Protein AF-U6MPU2-F1 (afdb_monomer)

Mean predicted aligned error: 18.58 Å

InterPro domains:
  IPR033524 Leu/Phe/Val dehydrogenases active site [PS00074] (332-345)
  IPR046346 Aminoacid dehydrogenase-like, N-terminal domain superfamily [SSF53223] (240-351)

Sequence (365 aa):
QQQQQQQQQQQQQQQQQQQRQQQQRQQQQRRKQQMRMQCYRSTGSVFGMDGGAERLRTYFFQLSPKEKDLSLLLDTDFYESKKNTVTASIFEKLNSQVVDDSTGLALFVNVNRPPADGPAHSVYAAENEVHQLGPRKSLTMQEVYELRTRLKVCPFTEDLIYKVVKENPQMLKLLYKEFESLHNPRVAGRSGCLGSAAAAAAAAAAAAAASPLRGLVAQLDSFEAVPVFLKFLEFNFSILKTNFFVPAKCGFGFRLCGEFLPKEDFQNKPFSVVFHLAAAALGLHVRCSEVARGGLRLVKSVGFGVYVQNAKALVDEVFRLAFTQHFKNKDLSEGGSKGVILLNPQHSEEEAQALSPVAFKAFVD

Nearest PDB structures (foldseek):
  7jsr-assembly1_A  TM=6.461E-01  e=1.391E-08  Mycolicibacterium smegmatis MC2 155
  6ach-assembly1_A  TM=6.742E-01  e=2.660E-02  Geobacillus stearothermophilus 10
  1bxg-assembly1_A  TM=6.413E-01  e=2.374E-02  Rhodococcus sp. (in: high G+C Gram-positive bacteria)
  7ksl-assembly1_C  TM=4.308E-01  e=8.580E-01  Homo sapiens
  7neu-assembly1_A  TM=2.260E-01  e=4.226E+00  Homo sapiens

pLDDT: mean 71.0, std 22.19, range [25.98, 96.69]

Secondary structure (DSSP, 8-state):
-HHHHHHHHHHHHHHHHHHHHHHHHHHHHHTT---EEEEE--S----SSSS--PPPPEEEEESSTT---HHHHS-HHHHHHHTTSHHHHHHHHHHHHHHH-SSS-------PPPPP--------SSSTTTTT--S-S---HHHHHHHHHHTT--S--HHHHHHHHHH-HHHHHHHHHHHHHHH-TTTS------S-HHHHHHHHHHHHHH-HHHHHHHT-S-TTHHHHHHHHHHHHHHEEEE-TT-SS-SEEEEEEEGGGS-TTT-SS--SEEEEEEETTEEEEEEESSSSEE--EEEE--BSHHHHHHHHHHHHHHHHHHHHHHHHHTTTSSSEEEEEEEEEPPBSSHHHHHHHHHHHHHHHH-

Radius of gyration: 29.94 Å; Cα contacts (8 Å, |Δi|>4): 394; chains: 1; bounding box: 60×67×102 Å

Organism: NCBI:txid51315

Foldseek 3Di:
DVVVVVVVVVVVVVVVVVVVVVVVVVVVVLVPQDWDKDWDQDPPDDDDDDDDDDGDTDIWTDSDLQDLDVCVRDDVVVCVVPVPHPVVVVSSVVSVCSSPDPPNDDDDDDDDDDDDDDDDDDDDDPPVVVVVPPDDPDDDVVVVVVVCVVVLDPPDDPVLLVVLCVVCVVLVVVLVVLLCCPAPPVNPDPPDDDDQLVVLLVVLVVVLVVDPSLVVLVPDPDPSNSVSSSVSSLLSSQFPHWCPNPPDAQWIKTKGQQVSDDCVVPVQTARIWIWIGGPFWTKIKTHNDPAADEDEEEAAAADPVSLVVCVSCVVVVQVVRQQVQQVVCPVDPHGGMYMYIYTDHDNDPVVSVVCVVSSVRNVVD

Structure (mmCIF, N/CA/C/O backbone):
data_AF-U6MPU2-F1
#
_entry.id   AF-U6MPU2-F1
#
loop_
_atom_site.group_PDB
_atom_site.id
_atom_site.type_symbol
_atom_site.label_atom_id
_atom_site.label_alt_id
_atom_site.label_comp_id
_atom_site.label_asym_id
_atom_site.label_entity_id
_atom_site.label_seq_id
_atom_site.pdbx_PDB_ins_code
_atom_site.Cartn_x
_atom_site.Cartn_y
_atom_site.Cartn_z
_atom_site.occupancy
_atom_site.B_iso_or_equiv
_atom_site.auth_seq_id
_atom_site.auth_comp_id
_atom_site.auth_asym_id
_atom_site.auth_atom_id
_atom_site.pdbx_PDB_model_num
ATOM 1 N N . GLN A 1 1 ? -33.868 27.067 77.025 1.00 64.44 1 GLN A N 1
ATOM 2 C CA . GLN A 1 1 ? -32.492 27.436 76.613 1.00 64.44 1 GLN A CA 1
ATOM 3 C C . GLN A 1 1 ? -31.779 26.308 75.863 1.00 64.44 1 GLN A C 1
ATOM 5 O O . GLN A 1 1 ? -31.389 26.545 74.729 1.00 64.44 1 GLN A O 1
ATOM 10 N N . GLN A 1 2 ? -31.682 25.080 76.395 1.00 69.94 2 GLN A N 1
ATOM 11 C CA . GLN A 1 2 ? -31.049 23.952 75.676 1.00 69.94 2 GLN A CA 1
ATOM 12 C C . GLN A 1 2 ? -31.698 23.615 74.318 1.00 69.94 2 GLN A C 1
ATOM 14 O O . GLN A 1 2 ? -30.985 23.432 73.337 1.00 69.94 2 GLN A O 1
ATOM 19 N N . GLN A 1 3 ? -33.034 23.609 74.217 1.00 69.25 3 GLN A N 1
ATOM 20 C CA . GLN A 1 3 ? -33.722 23.383 72.931 1.00 69.25 3 GLN A CA 1
ATOM 21 C C . GLN A 1 3 ? -33.440 24.478 71.889 1.00 69.25 3 GLN A C 1
ATOM 23 O O . GLN A 1 3 ? -33.285 24.176 70.710 1.00 69.25 3 GLN A O 1
ATOM 28 N N . GLN A 1 4 ? -33.315 25.738 72.317 1.00 71.50 4 GLN A N 1
ATOM 29 C CA . GLN A 1 4 ? -32.946 26.846 71.427 1.00 71.50 4 GLN A CA 1
ATOM 30 C C . GLN A 1 4 ? -31.498 26.721 70.939 1.00 71.50 4 GLN A C 1
ATOM 32 O O . GLN A 1 4 ? -31.232 26.961 69.76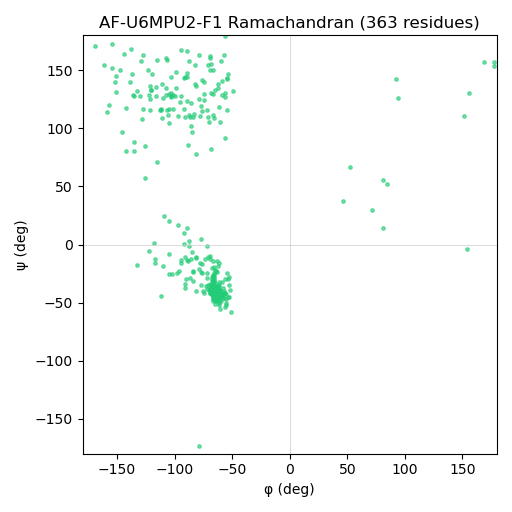5 1.00 71.50 4 GLN A O 1
ATOM 37 N N . GLN A 1 5 ? -30.576 26.287 71.804 1.00 73.31 5 GLN A N 1
ATOM 38 C CA . GLN A 1 5 ? -29.197 25.993 71.404 1.00 73.31 5 GLN A CA 1
ATOM 39 C C . GLN A 1 5 ? -29.116 24.821 70.420 1.00 73.31 5 GLN A C 1
ATOM 41 O O . GLN A 1 5 ? -28.377 24.904 69.442 1.00 73.31 5 GLN A O 1
ATOM 46 N N . GLN A 1 6 ? -29.903 23.759 70.622 1.00 75.00 6 GLN A N 1
ATOM 47 C CA . GLN A 1 6 ? -29.969 22.642 69.674 1.00 75.00 6 GLN A CA 1
ATOM 48 C C . GLN A 1 6 ? -30.549 23.059 68.319 1.00 75.00 6 GLN A C 1
ATOM 50 O O . GLN A 1 6 ? -30.007 22.671 67.285 1.00 75.00 6 GLN A O 1
ATOM 55 N N . GLN A 1 7 ? -31.599 23.887 68.300 1.00 75.31 7 GLN A N 1
ATOM 56 C CA . GLN A 1 7 ? -32.144 24.421 67.048 1.00 75.31 7 GLN A CA 1
ATOM 57 C C . GLN A 1 7 ? -31.147 25.330 66.321 1.00 75.31 7 GLN A C 1
ATOM 59 O O . GLN A 1 7 ? -31.004 25.216 65.104 1.00 75.31 7 GLN A O 1
ATOM 64 N N . GLN A 1 8 ? -30.408 26.177 67.044 1.00 75.56 8 GLN A N 1
ATOM 65 C CA . GLN A 1 8 ? -29.348 26.994 66.444 1.00 75.56 8 GLN A CA 1
ATOM 66 C C . GLN A 1 8 ? -28.205 26.141 65.884 1.00 75.56 8 GLN A C 1
ATOM 68 O O . GLN A 1 8 ? -27.732 26.414 64.781 1.00 75.56 8 GLN A O 1
ATOM 73 N N . GLN A 1 9 ? -27.791 25.080 66.584 1.00 76.38 9 GLN A N 1
ATOM 74 C CA . GLN A 1 9 ? -26.773 24.158 66.072 1.00 76.38 9 GLN A CA 1
ATOM 75 C C . GLN A 1 9 ? -27.250 23.400 64.830 1.00 76.38 9 GLN A C 1
ATOM 77 O O . GLN A 1 9 ? -26.487 23.270 63.873 1.00 76.38 9 GLN A O 1
ATOM 82 N N . GLN A 1 10 ? -28.505 22.945 64.797 1.00 77.62 10 GLN A N 1
ATOM 83 C CA . GLN A 1 10 ? -29.065 22.293 63.609 1.00 77.62 10 GLN A CA 1
ATOM 84 C C . GLN A 1 10 ? -29.176 23.254 62.421 1.00 77.62 10 GLN A C 1
ATOM 86 O O . GLN A 1 10 ? -28.823 22.874 61.304 1.00 77.62 10 GLN A O 1
ATOM 91 N N . GLN A 1 11 ? -29.589 24.506 62.644 1.00 78.75 11 GLN A N 1
ATOM 92 C CA . GLN A 1 11 ? -29.611 25.521 61.587 1.00 78.75 11 GLN A CA 1
ATOM 93 C C . GLN A 1 11 ? -28.206 25.841 61.066 1.00 78.75 11 GLN A C 1
ATOM 95 O O . GLN A 1 11 ? -28.018 25.926 59.853 1.00 78.75 11 GLN A O 1
ATOM 100 N N . GLN A 1 12 ? -27.204 25.949 61.944 1.00 78.56 12 GLN A N 1
ATOM 101 C CA . GLN A 1 12 ? -25.814 26.145 61.521 1.00 78.56 12 GLN A CA 1
ATOM 102 C C . GLN A 1 12 ? -25.275 24.950 60.728 1.00 78.56 12 GLN A C 1
ATOM 104 O O . GLN A 1 12 ? -24.605 25.142 59.713 1.00 78.56 12 GLN A O 1
ATOM 109 N N . GLN A 1 13 ? -25.591 23.717 61.135 1.00 79.75 13 GLN A N 1
ATOM 110 C CA . GLN A 1 13 ? -25.182 22.524 60.391 1.00 79.75 13 GLN A CA 1
ATOM 111 C C . GLN A 1 13 ? -25.859 22.440 59.018 1.00 79.75 13 GLN A C 1
ATOM 113 O O . GLN A 1 13 ? -25.187 22.131 58.031 1.00 79.75 13 GLN A O 1
ATOM 118 N N . GLN A 1 14 ? -27.150 22.775 58.920 1.00 79.25 14 GLN A N 1
ATOM 119 C CA . GLN A 1 14 ? -27.853 22.837 57.636 1.00 79.25 14 GLN A CA 1
ATOM 120 C C . GLN A 1 14 ? -27.297 23.939 56.729 1.00 79.25 14 GLN A C 1
ATOM 122 O O . GLN A 1 14 ? -27.058 23.681 55.549 1.00 79.25 14 GLN A O 1
ATOM 127 N N . GLN A 1 15 ? -27.008 25.131 57.263 1.00 79.12 15 GLN A N 1
ATOM 128 C CA . GLN A 1 15 ? -26.362 26.199 56.493 1.00 79.12 15 GLN A CA 1
ATOM 129 C C . GLN A 1 15 ? -24.969 25.784 56.006 1.00 79.12 15 GLN A C 1
ATOM 131 O O . GLN A 1 15 ? -24.645 25.993 54.837 1.00 79.12 15 GLN A O 1
ATOM 136 N N . GLN A 1 16 ? -24.165 25.120 56.843 1.00 79.31 16 GLN A N 1
ATOM 137 C CA . GLN A 1 16 ? -22.858 24.603 56.425 1.00 79.31 16 GLN A CA 1
ATOM 138 C C . GLN A 1 16 ? -22.958 23.492 55.373 1.00 79.31 16 GLN A C 1
ATOM 140 O O . GLN A 1 16 ? -22.098 23.407 54.494 1.00 79.31 16 GLN A O 1
ATOM 145 N N . GLN A 1 17 ? -23.967 22.618 55.440 1.00 78.56 17 GLN A N 1
ATOM 146 C CA . GLN A 1 17 ? -24.191 21.602 54.408 1.00 78.56 17 GLN A CA 1
ATOM 147 C C . GLN A 1 17 ? -24.658 22.226 53.090 1.00 78.56 17 GLN A C 1
ATOM 149 O O . GLN A 1 17 ? -24.158 21.842 52.033 1.00 78.56 17 GLN A O 1
ATOM 154 N N . GLN A 1 18 ? -25.552 23.218 53.134 1.00 77.12 18 GLN A N 1
ATOM 155 C CA . GLN A 1 18 ? -25.994 23.945 51.941 1.00 77.12 18 GLN A CA 1
ATOM 156 C C . GLN A 1 18 ? -24.848 24.733 51.297 1.00 77.12 18 GLN A C 1
ATOM 158 O O . GLN A 1 18 ? -24.684 24.666 50.078 1.00 77.12 18 GLN A O 1
ATOM 163 N N . GLN A 1 19 ? -23.998 25.392 52.092 1.00 75.75 19 GLN A N 1
ATOM 164 C CA . GLN A 1 19 ? -22.790 26.055 51.591 1.00 75.75 19 GLN A CA 1
ATOM 165 C C . GLN A 1 19 ? -21.809 25.058 50.966 1.00 75.75 19 GLN A C 1
ATOM 167 O O . GLN A 1 19 ? -21.305 25.308 49.872 1.00 75.75 19 GLN A O 1
ATOM 172 N N . ARG A 1 20 ? -21.582 23.893 51.591 1.00 75.94 20 ARG A N 1
ATOM 173 C CA . ARG A 1 20 ? -20.734 22.833 51.016 1.00 75.94 20 ARG A CA 1
ATOM 174 C C . ARG A 1 20 ? -21.298 22.286 49.705 1.00 75.94 20 ARG A C 1
ATOM 176 O O . ARG A 1 20 ? -20.542 22.108 48.753 1.00 75.94 20 ARG A O 1
ATOM 183 N N . GLN A 1 21 ? -22.611 22.074 49.609 1.00 73.38 21 GLN A N 1
ATOM 184 C CA . GLN A 1 21 ? -23.248 21.642 48.362 1.00 73.38 21 GLN A CA 1
ATOM 185 C C . GLN A 1 21 ? -23.217 22.724 47.275 1.00 73.38 21 GLN A C 1
ATOM 187 O O . GLN A 1 21 ? -23.011 22.394 46.109 1.00 73.38 21 GLN A O 1
ATOM 192 N N . GLN A 1 22 ? -23.389 24.006 47.618 1.00 72.38 22 GLN A N 1
ATOM 193 C CA . GLN A 1 22 ? -23.227 25.107 46.662 1.00 72.38 22 GLN A CA 1
ATOM 194 C C . GLN A 1 22 ? -21.779 25.227 46.183 1.00 72.38 22 GLN A C 1
ATOM 196 O O . GLN A 1 22 ? -21.561 25.378 44.984 1.00 72.38 22 GLN A O 1
ATOM 201 N N . GLN A 1 23 ? -20.790 25.080 47.069 1.00 69.81 23 GLN A N 1
ATOM 202 C CA . GLN A 1 23 ? -19.376 25.056 46.688 1.00 69.81 23 GLN A CA 1
ATOM 203 C C . GLN A 1 23 ? -19.043 23.856 45.796 1.00 69.81 23 GLN A C 1
ATOM 205 O O . GLN A 1 23 ? -18.346 24.026 44.798 1.00 69.81 23 GLN A O 1
ATOM 210 N N . GLN A 1 24 ? -19.587 22.667 46.081 1.00 68.25 24 GLN A N 1
ATOM 211 C CA . GLN A 1 24 ? -19.422 21.488 45.224 1.00 68.25 24 GLN A CA 1
ATOM 212 C C . GLN A 1 24 ? -20.114 21.651 43.864 1.00 68.25 24 GLN A C 1
ATOM 214 O O . GLN A 1 24 ? -19.534 21.275 42.848 1.00 68.25 24 GLN A O 1
ATOM 219 N N . ARG A 1 25 ? -21.305 22.267 43.802 1.00 62.28 25 ARG A N 1
ATOM 220 C CA . ARG A 1 25 ? -21.977 22.597 42.531 1.00 62.28 25 ARG A CA 1
ATOM 221 C C . ARG A 1 25 ? -21.232 23.675 41.749 1.00 62.28 25 ARG A C 1
ATOM 223 O O . ARG A 1 25 ? -21.097 23.528 40.543 1.00 62.28 25 ARG A O 1
ATOM 230 N N . GLN A 1 26 ? -20.684 24.697 42.408 1.00 58.09 26 GLN A N 1
ATOM 231 C CA . GLN A 1 26 ? -19.812 25.690 41.773 1.00 58.09 26 GLN A CA 1
ATOM 232 C C . GLN A 1 26 ? -18.481 25.076 41.316 1.00 58.09 26 GLN A C 1
ATOM 234 O O . GLN A 1 26 ? -17.964 25.467 40.274 1.00 58.09 26 GLN A O 1
ATOM 239 N N . GLN A 1 27 ? -17.921 24.100 42.038 1.00 53.69 27 GLN A N 1
ATOM 240 C CA . GLN A 1 27 ? -16.755 23.327 41.588 1.00 53.69 27 GLN A CA 1
ATOM 241 C C . GLN A 1 27 ? -17.099 22.401 40.412 1.00 53.69 27 GLN A C 1
ATOM 243 O O . GLN A 1 27 ? -16.305 22.290 39.482 1.00 53.69 27 GLN A O 1
ATOM 248 N N . GLN A 1 28 ? -18.281 21.776 40.395 1.00 51.25 28 GLN A N 1
ATOM 249 C CA . GLN A 1 28 ? -18.761 20.972 39.264 1.00 51.25 28 GLN A CA 1
ATOM 250 C C . GLN A 1 28 ? -19.132 21.826 38.041 1.00 51.25 28 GLN A C 1
ATOM 252 O O . GLN A 1 28 ? -18.885 21.398 36.917 1.00 51.25 28 GLN A O 1
ATOM 257 N N . GLN A 1 29 ? -19.668 23.036 38.231 1.00 47.91 29 GLN A N 1
ATOM 258 C CA . GLN A 1 29 ? -19.903 24.012 37.161 1.00 47.91 29 GLN A CA 1
ATOM 259 C C . GLN A 1 29 ? -18.586 24.592 36.630 1.00 47.91 29 GLN A C 1
ATOM 261 O O . GLN A 1 29 ? -18.433 24.691 35.418 1.00 47.91 29 GLN A O 1
ATOM 266 N N . ARG A 1 30 ? -17.591 24.860 37.493 1.00 46.00 30 ARG A N 1
ATOM 267 C CA . ARG A 1 30 ? -16.214 25.183 37.067 1.00 46.00 30 ARG A CA 1
ATOM 268 C C . ARG A 1 30 ? -15.558 24.026 36.302 1.00 46.00 30 ARG A C 1
ATOM 270 O O . ARG A 1 30 ? -14.890 24.265 35.307 1.00 46.00 30 ARG A O 1
ATOM 277 N N . ARG A 1 31 ? -15.830 22.769 36.677 1.00 43.72 31 ARG A N 1
ATOM 278 C CA . ARG A 1 31 ? -15.432 21.565 35.913 1.00 43.72 31 ARG A CA 1
ATOM 279 C C . ARG A 1 31 ? -16.181 21.378 34.585 1.00 43.72 31 ARG A C 1
ATOM 281 O O . ARG A 1 31 ? -15.785 20.526 33.799 1.00 43.72 31 ARG A O 1
ATOM 288 N N . LYS A 1 32 ? -17.231 22.161 34.316 1.00 40.78 32 LYS A N 1
ATOM 289 C CA . LYS A 1 32 ? -17.930 22.225 33.022 1.00 40.78 32 LYS A CA 1
ATOM 290 C C . LYS A 1 32 ? -17.668 23.541 32.277 1.00 40.78 32 LYS A C 1
ATOM 292 O O . LYS A 1 32 ? -18.465 23.923 31.426 1.00 40.78 32 LYS A O 1
ATOM 297 N N . GLN A 1 33 ? -16.552 24.223 32.541 1.00 41.97 33 GLN A N 1
ATOM 298 C CA . GLN A 1 33 ? -16.026 25.182 31.571 1.00 41.97 33 GLN A CA 1
ATOM 299 C C . GLN A 1 33 ? -15.495 24.388 30.377 1.00 41.97 33 GLN A C 1
ATOM 301 O O . GLN A 1 33 ? -14.484 23.694 30.470 1.00 41.97 33 GLN A O 1
ATOM 306 N N . GLN A 1 34 ? -16.238 24.415 29.271 1.00 35.53 34 GLN A N 1
ATOM 307 C CA . GLN A 1 34 ? -15.794 23.824 28.015 1.00 35.53 34 GLN A CA 1
ATOM 308 C C . GLN A 1 34 ? -14.514 24.529 27.570 1.00 35.53 34 GLN A C 1
ATOM 310 O O . GLN A 1 34 ? -14.550 25.661 27.099 1.00 35.53 34 GLN A O 1
ATOM 315 N N . MET A 1 35 ? -13.383 23.847 27.722 1.00 35.91 35 MET A N 1
ATOM 316 C CA . MET A 1 35 ? -12.117 24.302 27.171 1.00 35.91 35 MET A CA 1
ATOM 317 C C . MET A 1 35 ? -12.007 23.812 25.734 1.00 35.91 35 MET A C 1
ATOM 319 O O . MET A 1 35 ? -12.062 22.609 25.467 1.00 35.91 35 MET A O 1
ATOM 323 N N . ARG A 1 36 ? -11.845 24.742 24.794 1.00 36.94 36 ARG A N 1
ATOM 324 C CA . ARG A 1 36 ? -11.512 24.400 23.413 1.00 36.94 36 ARG A CA 1
ATOM 325 C C . ARG A 1 36 ? -10.000 24.223 23.329 1.00 36.94 36 ARG A C 1
ATOM 327 O O . ARG A 1 36 ? -9.252 25.186 23.441 1.00 36.94 36 ARG A O 1
ATOM 334 N N . MET A 1 37 ? -9.548 22.988 23.139 1.00 34.78 37 MET A N 1
ATOM 335 C CA . MET A 1 37 ? -8.143 22.706 22.860 1.00 34.78 37 MET A CA 1
ATOM 336 C C . MET A 1 37 ? -7.864 23.036 21.391 1.00 34.78 37 MET A C 1
ATOM 338 O O . MET A 1 37 ? -8.354 22.347 20.496 1.00 34.78 37 MET A O 1
ATOM 342 N N . GLN A 1 38 ? -7.085 24.085 21.138 1.00 38.66 38 GLN A N 1
ATOM 343 C CA . GLN A 1 38 ? -6.553 24.375 19.808 1.00 38.66 38 GLN A CA 1
ATOM 344 C C . GLN A 1 38 ? -5.043 24.141 19.795 1.00 38.66 38 GLN A C 1
ATOM 346 O O . GLN A 1 38 ? -4.298 24.654 20.627 1.00 38.66 38 GLN A O 1
ATOM 351 N N . CYS A 1 39 ? -4.603 23.310 18.850 1.00 35.12 39 CYS A N 1
ATOM 352 C CA . CYS A 1 39 ? -3.200 22.987 18.642 1.00 35.12 39 CYS A CA 1
ATOM 353 C C . CYS A 1 39 ? -2.620 23.961 17.621 1.00 35.12 39 CYS A C 1
ATOM 355 O O . CYS A 1 39 ? -3.019 23.936 16.457 1.00 35.12 39 CYS A O 1
ATOM 357 N N . TYR A 1 40 ? -1.648 24.766 18.043 1.00 41.56 40 TYR A N 1
ATOM 358 C CA . TYR A 1 40 ? -0.846 25.554 17.118 1.00 41.56 40 TYR A CA 1
ATOM 359 C C . TYR A 1 40 ? 0.507 24.888 16.907 1.00 41.56 40 TYR A C 1
ATOM 361 O O . TYR A 1 40 ? 1.221 24.530 17.844 1.00 41.56 40 TYR A O 1
ATOM 369 N N . ARG A 1 41 ? 0.855 24.708 15.633 1.00 36.28 41 ARG A N 1
ATOM 370 C CA . ARG A 1 41 ? 2.196 24.306 15.219 1.00 36.28 41 ARG A CA 1
ATOM 371 C C . ARG A 1 41 ? 3.011 25.585 15.070 1.00 36.28 41 ARG A C 1
ATOM 373 O O . ARG A 1 41 ? 2.747 26.355 14.156 1.00 36.28 41 ARG A O 1
ATOM 380 N N . SER A 1 42 ? 3.989 25.816 15.942 1.00 35.50 42 SER A N 1
ATOM 381 C CA . SER A 1 42 ? 4.980 26.866 15.691 1.00 35.50 42 SER A CA 1
ATOM 382 C C . SER A 1 42 ? 5.821 26.452 14.483 1.00 35.50 42 SER A C 1
ATOM 384 O O . SER A 1 42 ? 6.573 25.477 14.538 1.00 35.50 42 SER A O 1
ATOM 386 N N . THR A 1 43 ? 5.680 27.162 13.368 1.00 37.16 43 THR A N 1
ATOM 387 C CA . THR A 1 43 ? 6.661 27.140 12.284 1.00 37.16 43 THR A CA 1
ATOM 388 C C . THR A 1 43 ? 7.697 28.218 12.581 1.00 37.16 43 THR A C 1
ATOM 390 O O . THR A 1 43 ? 7.548 29.347 12.128 1.00 37.16 43 THR A O 1
ATOM 393 N N . GLY A 1 44 ? 8.726 27.897 13.375 1.00 36.62 44 GLY A N 1
ATOM 394 C CA . GLY A 1 44 ? 9.896 28.782 13.467 1.00 36.62 44 GLY A CA 1
ATOM 395 C C . GLY A 1 44 ? 10.753 28.763 14.732 1.00 36.62 44 GLY A C 1
ATOM 396 O O . GLY A 1 44 ? 11.768 29.448 14.749 1.00 36.62 44 GLY A O 1
ATOM 397 N N . SER A 1 45 ? 10.426 28.018 15.788 1.00 34.19 45 SER A N 1
ATOM 398 C CA . SER A 1 45 ? 11.282 28.019 16.989 1.00 34.19 45 SER A CA 1
ATOM 399 C C . SER A 1 45 ? 12.431 27.009 16.866 1.00 34.19 45 SER A C 1
ATOM 401 O O . SER A 1 45 ? 12.227 25.811 17.051 1.00 34.19 45 SER A O 1
ATOM 403 N N . VAL A 1 46 ? 13.636 27.501 16.558 1.00 34.75 46 VAL A N 1
ATOM 404 C CA . VAL A 1 46 ? 14.908 26.765 16.655 1.00 34.75 46 VAL A CA 1
ATOM 405 C C . VAL A 1 46 ? 15.638 27.249 17.906 1.00 34.75 46 VAL A C 1
ATOM 407 O O . VAL A 1 46 ? 15.835 28.450 18.075 1.00 34.75 46 VAL A O 1
ATOM 410 N N . PHE A 1 47 ? 16.046 26.325 18.771 1.00 30.52 47 PHE A N 1
ATOM 411 C CA . PHE A 1 47 ? 16.991 26.596 19.852 1.00 30.52 47 PHE A CA 1
ATOM 412 C C . PHE A 1 47 ? 18.206 25.683 19.698 1.00 30.52 47 PHE A C 1
ATOM 414 O O . PHE A 1 47 ? 18.045 24.486 19.474 1.00 30.52 47 PHE A O 1
ATOM 421 N N . GLY A 1 48 ? 19.393 26.266 19.883 1.00 33.41 48 GLY A N 1
ATOM 422 C CA . GLY A 1 48 ? 20.660 25.556 20.059 1.00 33.41 48 GLY A CA 1
ATOM 423 C C . GLY A 1 48 ? 21.463 25.364 18.776 1.00 33.41 48 GLY A C 1
ATOM 424 O O . GLY A 1 48 ? 20.963 24.830 17.787 1.00 33.41 48 GLY A O 1
ATOM 425 N N . MET A 1 49 ? 22.723 25.803 18.817 1.00 41.84 49 MET A N 1
ATOM 426 C CA . MET A 1 49 ? 23.733 25.404 17.842 1.00 41.84 49 MET A CA 1
ATOM 427 C C . MET A 1 49 ? 23.928 23.884 17.940 1.00 41.84 49 MET A C 1
ATOM 429 O O . MET A 1 49 ? 23.928 23.339 19.039 1.00 41.84 49 MET A O 1
ATOM 433 N N . ASP A 1 50 ? 24.043 23.222 16.791 1.00 40.75 50 ASP A N 1
ATOM 434 C CA . ASP A 1 50 ? 24.361 21.792 16.648 1.00 40.75 50 ASP A CA 1
ATOM 435 C C . ASP A 1 50 ? 23.181 20.797 16.761 1.00 40.75 50 ASP A C 1
ATOM 437 O O . ASP A 1 50 ? 23.222 19.764 17.422 1.00 40.75 50 ASP A O 1
ATOM 441 N N . GLY A 1 51 ? 22.130 21.054 15.975 1.00 38.56 51 GLY A N 1
ATOM 442 C CA . GLY A 1 51 ? 21.680 20.054 14.991 1.00 38.56 51 GLY A CA 1
ATOM 443 C C . GLY A 1 51 ? 20.795 18.875 15.428 1.00 38.56 51 GLY A C 1
ATOM 444 O O . GLY A 1 51 ? 20.610 17.958 14.629 1.00 38.56 51 GLY A O 1
ATOM 445 N N . GLY A 1 52 ? 20.187 18.882 16.616 1.00 34.53 52 GLY A N 1
ATOM 446 C CA . GLY A 1 52 ? 19.209 17.857 17.017 1.00 34.53 52 GLY A CA 1
ATOM 447 C C . GLY A 1 52 ? 17.965 18.437 17.689 1.00 34.53 52 GLY A C 1
ATOM 448 O O . GLY A 1 52 ? 17.928 18.534 18.909 1.00 34.53 52 GLY A O 1
ATOM 449 N N . ALA A 1 53 ? 16.930 18.800 16.919 1.00 34.72 53 ALA A N 1
ATOM 450 C CA . ALA A 1 53 ? 15.686 19.366 17.456 1.00 34.72 53 ALA A CA 1
ATOM 451 C C . ALA A 1 53 ? 14.482 18.420 17.292 1.00 34.72 53 ALA A C 1
ATOM 453 O O . ALA A 1 53 ? 14.028 18.142 16.178 1.00 34.72 53 ALA A O 1
ATOM 454 N N . GLU A 1 54 ? 13.911 17.984 18.416 1.00 34.06 54 GLU A N 1
ATOM 455 C CA . GLU A 1 54 ? 12.525 17.518 18.492 1.00 34.06 54 GLU A CA 1
ATOM 456 C C . GLU A 1 54 ? 11.595 18.741 18.613 1.00 34.06 54 GLU A C 1
ATOM 458 O O . GLU A 1 54 ? 11.893 19.706 19.316 1.00 34.06 54 GLU A O 1
ATOM 463 N N . ARG A 1 55 ? 10.478 18.745 17.875 1.00 38.69 55 ARG A N 1
ATOM 464 C CA . ARG A 1 55 ? 9.583 19.911 17.777 1.00 38.69 55 ARG A CA 1
ATOM 465 C C . ARG A 1 55 ? 8.730 20.039 19.038 1.00 38.69 55 ARG A C 1
ATOM 467 O O . ARG A 1 55 ? 7.909 19.161 19.307 1.00 38.69 55 ARG A O 1
ATOM 474 N N . LEU A 1 56 ? 8.863 21.151 19.759 1.00 34.41 56 LEU A N 1
ATOM 475 C CA . LEU A 1 56 ? 8.022 21.436 20.920 1.00 34.41 56 LEU A CA 1
ATOM 476 C C . LEU A 1 56 ? 6.556 21.619 20.488 1.00 34.41 56 LEU A C 1
ATOM 478 O O . LEU A 1 56 ? 6.260 22.330 19.525 1.00 34.41 56 LEU A O 1
ATOM 482 N N . ARG A 1 57 ? 5.632 20.969 21.200 1.00 39.22 57 ARG A N 1
ATOM 483 C CA . ARG A 1 57 ? 4.186 21.175 21.052 1.00 39.22 57 ARG A CA 1
ATOM 484 C C . ARG A 1 57 ? 3.723 22.063 22.193 1.00 39.22 57 ARG A C 1
ATOM 486 O O . ARG A 1 57 ? 3.801 21.641 23.343 1.00 39.22 57 ARG A O 1
ATOM 493 N N . THR A 1 58 ? 3.223 23.250 21.879 1.00 40.00 58 THR A N 1
ATOM 494 C CA . THR A 1 58 ? 2.613 24.122 22.885 1.00 40.00 58 THR A CA 1
ATOM 495 C C . THR A 1 58 ? 1.100 23.989 22.802 1.00 40.00 58 THR A C 1
ATOM 497 O O . THR A 1 58 ? 0.510 24.103 21.726 1.00 40.00 58 THR A O 1
ATOM 500 N N . TYR A 1 59 ? 0.482 23.708 23.944 1.00 39.12 59 TYR A N 1
ATOM 501 C CA . TYR A 1 59 ? -0.962 23.599 24.103 1.00 39.12 59 TYR A CA 1
ATOM 502 C C . TYR A 1 59 ? -1.437 24.823 24.879 1.00 39.12 59 TYR A C 1
ATOM 504 O O . TYR A 1 59 ? -0.889 25.110 25.941 1.00 39.12 59 TYR A O 1
ATOM 512 N N . PHE A 1 60 ? -2.447 25.528 24.370 1.00 43.31 60 PHE A N 1
ATOM 513 C CA . PHE A 1 60 ? -3.105 26.601 25.111 1.00 43.31 60 PHE A CA 1
ATOM 514 C C . PHE A 1 60 ? -4.492 26.136 25.540 1.00 43.31 60 PHE A C 1
ATOM 516 O O . PHE A 1 60 ? -5.243 25.554 24.753 1.00 43.31 60 PHE A O 1
ATOM 523 N N . PHE A 1 61 ? -4.821 26.399 26.798 1.00 39.44 61 PHE A N 1
ATOM 524 C CA . PHE A 1 61 ? -6.150 26.194 27.346 1.00 39.44 61 PHE A CA 1
ATOM 525 C C . PHE A 1 61 ? -6.810 27.560 27.494 1.00 39.44 61 PHE A C 1
ATOM 527 O O . PHE A 1 61 ? -6.458 28.331 28.380 1.00 39.44 61 PHE A O 1
ATOM 534 N N . GLN A 1 62 ? -7.739 27.885 26.595 1.00 45.00 62 GLN A N 1
ATOM 535 C CA . GLN A 1 62 ? -8.429 29.170 26.635 1.00 45.00 62 GLN A CA 1
ATOM 536 C C . GLN A 1 62 ? -9.600 29.087 27.625 1.00 45.00 62 GLN A C 1
ATOM 538 O O . GLN A 1 62 ? -10.570 28.365 27.389 1.00 45.00 62 GLN A O 1
ATOM 543 N N . LEU A 1 63 ? -9.496 29.811 28.744 1.00 41.31 63 LEU A N 1
ATOM 544 C CA . LEU A 1 63 ? -10.523 29.852 29.796 1.00 41.31 63 LEU A CA 1
ATOM 545 C C . LEU A 1 63 ? -11.731 30.737 29.430 1.00 41.31 63 LEU A C 1
ATOM 547 O O . LEU A 1 63 ? -12.822 30.526 29.957 1.00 41.31 63 LEU A O 1
ATOM 551 N N . SER A 1 64 ? -11.558 31.702 28.519 1.00 54.38 64 SER A N 1
ATOM 552 C CA . SER A 1 64 ? -12.621 32.586 28.025 1.00 54.38 64 SER A CA 1
ATOM 553 C C . SER A 1 64 ? -12.431 32.865 26.524 1.00 54.38 64 SER A C 1
ATOM 555 O O . SER A 1 64 ? -11.421 33.453 26.139 1.00 54.38 64 SER A O 1
ATOM 557 N N . PRO A 1 65 ? -13.373 32.467 25.648 1.00 55.84 65 PRO A N 1
ATOM 558 C CA . PRO A 1 65 ? -13.199 32.497 24.189 1.00 55.84 65 PRO A CA 1
ATOM 559 C C . PRO A 1 65 ? -13.221 33.902 23.564 1.00 55.84 65 PRO A C 1
ATOM 561 O O . PRO A 1 65 ? -13.097 34.025 22.350 1.00 55.84 65 PRO A O 1
ATOM 564 N N . LYS A 1 66 ? -13.411 34.955 24.369 1.00 59.12 66 LYS A N 1
ATOM 565 C CA . LYS A 1 66 ? -13.411 36.358 23.921 1.00 59.12 66 LYS A CA 1
ATOM 566 C C . LYS A 1 66 ? -12.306 37.203 24.554 1.00 59.12 66 LYS A C 1
ATOM 568 O O . LYS A 1 66 ? -12.251 38.402 24.299 1.00 59.12 66 LYS A O 1
ATOM 573 N N . GLU A 1 67 ? -11.470 36.599 25.396 1.00 67.00 67 GLU A N 1
ATOM 574 C CA . GLU A 1 67 ? -10.407 37.315 26.094 1.00 67.00 67 GLU A CA 1
ATOM 575 C C . GLU A 1 67 ? -9.258 37.631 25.132 1.00 67.00 67 GLU A C 1
ATOM 577 O O . GLU A 1 67 ? -8.791 36.749 24.404 1.00 67.00 67 GLU A O 1
ATOM 582 N N . LYS A 1 68 ? -8.829 38.896 25.114 1.00 64.56 68 LYS A N 1
ATOM 583 C CA . LYS A 1 68 ? -7.761 39.389 24.230 1.00 64.56 68 LYS A CA 1
ATOM 584 C C . LYS A 1 68 ? -6.487 39.742 24.992 1.00 64.56 68 LYS A C 1
ATOM 586 O O . LYS A 1 68 ? -5.431 39.798 24.366 1.00 64.56 68 LYS A O 1
ATOM 591 N N . ASP A 1 69 ? -6.573 39.932 26.307 1.00 68.69 69 ASP A N 1
ATOM 592 C CA . ASP A 1 69 ? -5.425 40.262 27.146 1.00 68.69 69 ASP A CA 1
ATOM 593 C C . ASP A 1 69 ? -4.495 39.050 27.321 1.00 68.69 69 ASP A C 1
ATOM 595 O O . ASP A 1 69 ? -4.863 38.030 27.908 1.00 68.69 69 ASP A O 1
ATOM 599 N N . LEU A 1 70 ? -3.262 39.158 26.814 1.00 64.25 70 LEU A N 1
ATOM 600 C CA . LEU A 1 70 ? -2.270 38.088 26.902 1.00 64.25 70 LEU A CA 1
ATOM 601 C C . LEU A 1 70 ? -1.803 37.805 28.333 1.00 64.25 70 LEU A C 1
ATOM 603 O O . LEU A 1 70 ? -1.430 36.667 28.608 1.00 64.25 70 LEU A O 1
ATOM 607 N N . SER A 1 71 ? -1.839 38.786 29.240 1.00 65.88 71 SER A N 1
ATOM 608 C CA . SER A 1 71 ? -1.424 38.594 30.638 1.00 65.88 71 SER A CA 1
ATOM 609 C C . SER A 1 71 ? -2.345 37.634 31.398 1.00 65.88 71 SER A C 1
ATOM 611 O O . SER A 1 71 ? -1.926 36.990 32.355 1.00 65.88 71 SER A O 1
ATOM 613 N N . LEU A 1 72 ? -3.592 37.509 30.933 1.00 61.06 72 LEU A N 1
ATOM 614 C CA . LEU A 1 72 ? -4.609 36.613 31.480 1.00 61.06 72 LEU A CA 1
ATOM 615 C C . LEU A 1 72 ? -4.662 35.258 30.754 1.00 61.06 72 LEU A C 1
ATOM 617 O O . LEU A 1 72 ? -5.311 34.326 31.232 1.00 61.06 72 LEU A O 1
ATOM 621 N N . LEU A 1 73 ? -4.015 35.152 29.590 1.00 56.84 73 LEU A N 1
ATOM 622 C CA . LEU A 1 73 ? -4.023 33.965 28.726 1.00 56.84 73 LEU A CA 1
ATOM 623 C C . LEU A 1 73 ? -2.720 33.167 28.778 1.00 56.84 73 LEU A C 1
ATOM 625 O O . LEU A 1 73 ? -2.714 31.975 28.464 1.00 56.84 73 LEU A O 1
ATOM 629 N N . LEU A 1 74 ? -1.619 33.828 29.122 1.00 55.75 74 LEU A N 1
ATOM 630 C CA . LEU A 1 74 ? -0.291 33.246 29.210 1.00 55.75 74 LEU A CA 1
ATOM 631 C C . LEU A 1 74 ? 0.120 33.083 30.671 1.00 55.75 74 LEU A C 1
ATOM 633 O O . LEU A 1 74 ? -0.406 33.731 31.570 1.00 55.75 74 LEU A O 1
ATOM 637 N N . ASP A 1 75 ? 1.083 32.197 30.891 1.00 59.34 75 ASP A N 1
ATOM 638 C CA . ASP A 1 75 ? 1.740 32.076 32.186 1.00 59.34 75 ASP A CA 1
ATOM 639 C C . ASP A 1 75 ? 2.410 33.405 32.584 1.00 59.34 75 ASP A C 1
ATOM 641 O O . ASP A 1 75 ? 2.988 34.084 31.732 1.00 59.34 75 ASP A O 1
ATOM 645 N N . THR A 1 76 ? 2.329 33.769 33.866 1.00 53.75 76 THR A N 1
ATOM 646 C CA . THR A 1 76 ? 2.768 35.071 34.386 1.00 53.75 76 THR A CA 1
ATOM 647 C C . THR A 1 76 ? 4.249 35.334 34.115 1.00 53.75 76 THR A C 1
ATOM 649 O O . THR A 1 76 ? 4.604 36.414 33.641 1.00 53.75 76 THR A O 1
ATOM 652 N N . ASP A 1 77 ? 5.112 34.340 34.337 1.00 49.25 77 ASP A N 1
ATOM 653 C CA . ASP A 1 77 ? 6.560 34.480 34.145 1.00 49.25 77 ASP A CA 1
ATOM 654 C C . ASP A 1 77 ? 6.907 34.521 32.650 1.00 49.25 77 ASP A C 1
ATOM 656 O O . ASP A 1 77 ? 7.786 35.267 32.201 1.00 49.25 77 ASP A O 1
ATOM 660 N N . PHE A 1 78 ? 6.168 33.757 31.842 1.00 48.75 78 PHE A N 1
ATOM 661 C CA . PHE A 1 78 ? 6.317 33.770 30.390 1.00 48.75 78 PHE A CA 1
ATOM 662 C C . PHE A 1 78 ? 5.856 35.093 29.760 1.00 48.75 78 PHE A C 1
ATOM 664 O O . PHE A 1 78 ? 6.527 35.623 28.870 1.00 48.75 78 PHE A O 1
ATOM 671 N N . TYR A 1 79 ? 4.737 35.649 30.224 1.00 58.16 79 TYR A N 1
ATOM 672 C CA . TYR A 1 79 ? 4.235 36.945 29.780 1.00 58.16 79 TYR A CA 1
ATOM 673 C C . TYR A 1 79 ? 5.217 38.061 30.141 1.00 58.16 79 TYR A C 1
ATOM 675 O O . TYR A 1 79 ? 5.618 38.827 29.266 1.00 58.16 79 TYR A O 1
ATOM 683 N N . GLU A 1 80 ? 5.699 38.101 31.384 1.00 58.06 80 GLU A N 1
ATOM 684 C CA . GLU A 1 80 ? 6.698 39.077 31.833 1.00 58.06 80 GLU A CA 1
ATOM 685 C C . GLU A 1 80 ? 7.990 39.018 31.001 1.00 58.06 80 GLU A C 1
ATOM 687 O O . GLU A 1 80 ? 8.545 40.056 30.634 1.00 58.06 80 GLU A O 1
ATOM 692 N N . SER A 1 81 ? 8.422 37.816 30.600 1.00 56.91 81 SER A N 1
ATOM 693 C CA . SER A 1 81 ? 9.579 37.612 29.717 1.00 56.91 81 SER A CA 1
ATOM 694 C C . SER A 1 81 ? 9.377 38.156 28.296 1.00 56.91 81 SER A C 1
ATOM 696 O O . SER A 1 81 ? 10.353 38.509 27.623 1.00 56.91 81 SER A O 1
ATOM 698 N N . LYS A 1 82 ? 8.135 38.185 27.795 1.00 55.81 82 LYS A N 1
ATOM 699 C CA . LYS A 1 82 ? 7.847 38.414 26.369 1.00 55.81 82 LYS A CA 1
ATOM 700 C C . LYS A 1 82 ? 7.058 39.678 26.061 1.00 55.81 82 LYS A C 1
ATOM 702 O O . LYS A 1 82 ? 7.119 40.097 24.904 1.00 55.81 82 LYS A O 1
ATOM 707 N N . LYS A 1 83 ? 6.416 40.316 27.046 1.00 58.38 83 LYS A N 1
ATOM 708 C CA . LYS A 1 83 ? 5.506 41.468 26.881 1.00 58.38 83 LYS A CA 1
ATOM 709 C C . LYS A 1 83 ? 6.088 42.651 26.101 1.00 58.38 83 LYS A C 1
ATOM 711 O O . LYS A 1 83 ? 5.361 43.318 25.383 1.00 58.38 83 LYS A O 1
ATOM 716 N N . ASN A 1 84 ? 7.405 42.857 26.153 1.00 71.44 84 ASN A N 1
ATOM 717 C CA . ASN A 1 84 ? 8.087 43.956 25.452 1.00 71.44 84 ASN A CA 1
ATOM 718 C C . ASN A 1 84 ? 8.853 43.500 24.199 1.00 71.44 84 ASN A C 1
ATOM 720 O O . ASN A 1 84 ? 9.790 44.161 23.756 1.00 71.44 84 ASN A O 1
ATOM 724 N N . THR A 1 85 ? 8.508 42.337 23.644 1.00 59.94 85 THR A N 1
ATOM 725 C CA . THR A 1 85 ? 9.185 41.767 22.473 1.00 59.94 85 THR A CA 1
ATOM 726 C C . THR A 1 85 ? 8.238 41.683 21.281 1.00 59.94 85 THR A C 1
ATOM 728 O O . THR A 1 85 ? 7.024 41.599 21.446 1.00 59.94 85 THR A O 1
ATOM 731 N N . VAL A 1 86 ? 8.789 41.607 20.066 1.00 46.84 86 VAL A N 1
ATOM 732 C CA . VAL A 1 86 ? 8.017 41.387 18.821 1.00 46.84 86 VAL A CA 1
ATOM 733 C C . VAL A 1 86 ? 7.147 40.124 18.902 1.00 46.84 86 VAL A C 1
ATOM 735 O O . VAL A 1 86 ? 6.112 40.012 18.258 1.00 46.84 86 VAL A O 1
ATOM 738 N N . THR A 1 87 ? 7.542 39.174 19.747 1.00 46.59 87 THR A N 1
ATOM 739 C CA . THR A 1 87 ? 6.772 37.960 20.007 1.00 46.59 87 THR A CA 1
ATOM 740 C C . THR A 1 87 ? 5.412 38.283 20.631 1.00 46.59 87 THR A C 1
ATOM 742 O O . THR A 1 87 ? 4.418 37.700 20.210 1.00 46.59 87 THR A O 1
ATOM 745 N N . ALA A 1 88 ? 5.335 39.235 21.569 1.00 55.59 88 ALA A N 1
ATOM 746 C CA . ALA A 1 88 ? 4.067 39.631 22.184 1.00 55.59 88 ALA A CA 1
ATOM 747 C C . ALA A 1 88 ? 3.099 40.231 21.159 1.00 55.59 88 ALA A C 1
ATOM 749 O O . ALA A 1 88 ? 1.961 39.782 21.082 1.00 55.59 88 ALA A O 1
ATOM 750 N N . SER A 1 89 ? 3.562 41.133 20.288 1.00 56.50 89 SER A N 1
ATOM 751 C CA . SER A 1 89 ? 2.692 41.735 19.265 1.00 56.50 89 SER A CA 1
ATOM 752 C C . SER A 1 89 ? 2.197 40.720 18.226 1.00 56.50 89 SER A C 1
ATOM 754 O O . SER A 1 89 ? 1.071 40.823 17.733 1.00 56.50 89 SER A O 1
ATOM 756 N N . ILE A 1 90 ? 2.994 39.689 17.920 1.00 52.81 90 ILE A N 1
ATOM 757 C CA . ILE A 1 90 ? 2.558 38.557 17.090 1.00 52.81 90 ILE A CA 1
ATOM 758 C C . ILE A 1 90 ? 1.460 37.761 17.804 1.00 52.81 90 ILE A C 1
ATOM 760 O O . ILE A 1 90 ? 0.439 37.453 17.188 1.00 52.81 90 ILE A O 1
ATOM 764 N N . PHE A 1 91 ? 1.635 37.451 19.091 1.00 57.00 91 PHE A N 1
ATOM 765 C CA . PHE A 1 91 ? 0.625 36.734 19.872 1.00 57.00 91 PHE A CA 1
ATOM 766 C C . PHE A 1 91 ? -0.673 37.536 20.019 1.00 57.00 91 PHE A C 1
ATOM 768 O O . PHE A 1 91 ? -1.743 36.961 19.847 1.00 57.00 91 PHE A O 1
ATOM 775 N N . GLU A 1 92 ? -0.605 38.849 20.249 1.00 62.72 92 GLU A N 1
ATOM 776 C CA . GLU A 1 92 ? -1.782 39.729 20.331 1.00 62.72 92 GLU A CA 1
ATOM 777 C C . GLU A 1 92 ? -2.561 39.753 19.015 1.00 62.72 92 GLU A C 1
ATOM 779 O O . GLU A 1 92 ? -3.793 39.659 19.002 1.00 62.72 92 GLU A O 1
ATOM 784 N N . LYS A 1 93 ? -1.840 39.827 17.889 1.00 58.09 93 LYS A N 1
ATOM 785 C CA . LYS A 1 93 ? -2.434 39.831 16.552 1.00 58.09 93 LYS A CA 1
ATOM 786 C C . LYS A 1 93 ? -3.095 38.496 16.222 1.00 58.09 93 LYS A C 1
ATOM 788 O O . LYS A 1 93 ? -4.232 38.487 15.756 1.00 58.09 93 LYS A O 1
ATOM 793 N N . LEU A 1 94 ? -2.412 37.382 16.488 1.00 55.59 94 LEU A N 1
ATOM 794 C CA . LEU A 1 94 ? -2.961 36.042 16.277 1.00 55.59 94 LEU A CA 1
ATOM 795 C C . LEU A 1 94 ? -4.172 35.804 17.181 1.00 55.59 94 LEU A C 1
ATOM 797 O O . LEU A 1 94 ? -5.207 35.364 16.697 1.00 55.59 94 LEU A O 1
ATOM 801 N N . ASN A 1 95 ? -4.081 36.150 18.466 1.00 63.78 95 ASN A N 1
ATOM 802 C CA . ASN A 1 95 ? -5.180 35.965 19.407 1.00 63.78 95 ASN A CA 1
ATOM 803 C C . ASN A 1 95 ? -6.398 36.823 19.034 1.00 63.78 95 ASN A C 1
ATOM 805 O O . ASN A 1 95 ? -7.518 36.323 19.043 1.00 63.78 95 ASN A O 1
ATOM 809 N N . SER A 1 96 ? -6.194 38.073 18.606 1.00 65.38 96 SER A N 1
ATOM 810 C CA . SER A 1 96 ? -7.289 38.910 18.093 1.00 65.38 96 SER A CA 1
ATOM 811 C C . SER A 1 96 ? -7.949 38.291 16.861 1.00 65.38 96 SER A C 1
ATOM 813 O O . SER A 1 96 ? -9.170 38.231 16.794 1.00 65.38 96 SER A O 1
ATOM 815 N N . GLN A 1 97 ? -7.161 37.750 15.927 1.00 58.94 97 GLN A N 1
ATOM 816 C CA . GLN A 1 97 ? -7.684 37.066 14.741 1.00 58.94 97 GLN A CA 1
ATOM 817 C C . GLN A 1 97 ? -8.461 35.790 15.093 1.00 58.94 97 GLN A C 1
ATOM 819 O O . GLN A 1 97 ? -9.488 35.531 14.478 1.00 58.94 97 GLN A O 1
ATOM 824 N N . VAL A 1 98 ? -8.035 35.029 16.107 1.00 58.16 98 VAL A N 1
ATOM 825 C CA . VAL A 1 98 ? -8.788 33.861 16.603 1.00 58.16 98 VAL A CA 1
ATOM 826 C C . VAL A 1 98 ? -10.098 34.274 17.269 1.00 58.16 98 VAL A C 1
ATOM 828 O O . VAL A 1 98 ? -11.119 33.628 17.048 1.00 58.16 98 VAL A O 1
ATOM 831 N N . VAL A 1 99 ? -10.075 35.321 18.097 1.00 60.31 99 VAL A N 1
ATOM 832 C CA . VAL A 1 99 ? -11.258 35.798 18.829 1.00 60.31 99 VAL A CA 1
ATOM 833 C C . VAL A 1 99 ? -12.293 36.414 17.882 1.00 60.31 99 VAL A C 1
ATOM 835 O O . VAL A 1 99 ? -13.494 36.257 18.103 1.00 60.31 99 VAL A O 1
ATOM 838 N N . ASP A 1 100 ? -11.840 37.085 16.822 1.00 58.88 100 ASP A N 1
ATOM 839 C CA . ASP A 1 100 ? -12.707 37.758 15.852 1.00 58.88 100 ASP A CA 1
ATOM 840 C C . ASP A 1 100 ? -13.143 36.836 14.684 1.00 58.88 100 ASP A C 1
ATOM 842 O O . ASP A 1 100 ? -14.096 37.155 13.969 1.00 58.88 100 ASP A O 1
ATOM 846 N N . ASP A 1 101 ? -12.515 35.664 14.505 1.00 57.66 101 ASP A N 1
ATOM 847 C CA . ASP A 1 101 ? -12.903 34.657 13.504 1.00 57.66 101 ASP A CA 1
ATOM 848 C C . ASP A 1 101 ? -14.023 33.734 14.021 1.00 57.66 101 ASP A C 1
ATOM 850 O O . ASP A 1 101 ? -13.800 32.707 14.666 1.00 57.66 101 ASP A O 1
ATOM 854 N N . SER A 1 102 ? -15.264 34.072 13.659 1.00 45.84 102 SER A N 1
ATOM 855 C CA . SER A 1 102 ? -16.464 33.272 13.964 1.00 45.84 102 SER A CA 1
ATOM 856 C C . SER A 1 102 ? -16.495 31.870 13.326 1.00 45.84 102 SER A C 1
ATOM 858 O O . SER A 1 102 ? -17.304 31.035 13.735 1.00 45.84 102 SER A O 1
ATOM 860 N N . THR A 1 103 ? -15.624 31.589 12.349 1.00 48.09 103 THR A N 1
ATOM 861 C CA . THR A 1 103 ? -15.581 30.321 11.596 1.00 48.09 103 THR A CA 1
ATOM 862 C C . THR A 1 103 ? -14.461 29.383 12.059 1.00 48.09 103 THR A C 1
ATOM 864 O O . THR A 1 103 ? -14.588 28.163 11.945 1.00 48.09 103 THR A O 1
ATOM 867 N N . GLY A 1 104 ? -13.390 29.936 12.642 1.00 43.03 104 GLY A N 1
ATOM 868 C CA . GLY A 1 104 ? -12.255 29.205 13.211 1.00 43.03 104 GLY A CA 1
ATOM 869 C C . GLY A 1 104 ? -11.329 28.541 12.187 1.00 43.03 104 GLY A C 1
ATOM 870 O O . GLY A 1 104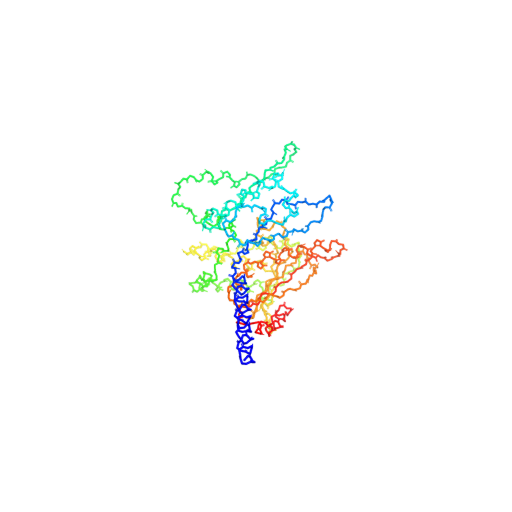 ? -10.757 27.494 12.499 1.00 43.03 104 GLY A O 1
ATOM 871 N N . LEU A 1 105 ? -11.204 29.105 10.982 1.00 40.75 105 LEU A N 1
ATOM 872 C CA . LEU A 1 105 ? -10.486 28.503 9.848 1.00 40.75 105 LEU A CA 1
ATOM 873 C C . LEU A 1 105 ? -9.345 29.370 9.281 1.00 40.75 105 LEU A C 1
ATOM 875 O O . LEU A 1 105 ? -8.610 28.886 8.421 1.00 40.75 105 LEU A O 1
ATOM 879 N N . ALA A 1 106 ? -9.150 30.610 9.740 1.00 40.44 106 ALA A N 1
ATOM 880 C CA . ALA A 1 106 ? -8.296 31.574 9.042 1.00 40.44 106 ALA A CA 1
ATOM 881 C C . ALA A 1 106 ? -7.032 32.007 9.815 1.00 40.44 106 ALA A C 1
ATOM 883 O O . ALA A 1 106 ? -6.921 33.162 10.209 1.00 40.44 106 ALA A O 1
ATOM 884 N N . LEU A 1 107 ? -6.030 31.130 9.977 1.00 35.53 107 LEU A N 1
ATOM 885 C CA . LEU A 1 107 ? -4.679 31.546 10.399 1.00 35.53 107 LEU A CA 1
ATOM 886 C C . LEU A 1 107 ? -3.561 30.700 9.757 1.00 35.53 107 LEU A C 1
ATOM 888 O O . LEU A 1 107 ? -3.186 29.648 10.269 1.00 35.53 107 LEU A O 1
ATOM 892 N N . PHE A 1 108 ? -2.973 31.205 8.668 1.00 31.02 108 PHE A N 1
ATOM 893 C CA . PHE A 1 108 ? -1.650 30.803 8.166 1.00 31.02 108 PHE A CA 1
ATOM 894 C C . PHE A 1 108 ? -0.821 32.072 7.914 1.00 31.02 108 PHE A C 1
ATOM 896 O O . PHE A 1 108 ? -1.292 32.981 7.234 1.00 31.02 108 PHE A O 1
ATOM 903 N N . VAL A 1 109 ? 0.401 32.155 8.456 1.00 31.38 109 VAL A N 1
ATOM 904 C CA . VAL A 1 109 ? 1.317 33.292 8.241 1.00 31.38 109 VAL A CA 1
ATOM 905 C C . VAL A 1 109 ? 2.640 32.803 7.637 1.00 31.38 109 VAL A C 1
ATOM 907 O O . VAL A 1 109 ? 3.267 31.880 8.151 1.00 31.38 109 VAL A O 1
ATOM 910 N N . ASN A 1 110 ? 3.021 33.453 6.534 1.00 32.56 110 ASN A N 1
ATOM 911 C CA . ASN A 1 110 ? 4.252 33.330 5.741 1.00 32.56 110 ASN A CA 1
ATOM 912 C C . ASN A 1 110 ? 5.498 33.863 6.486 1.00 32.56 110 ASN A C 1
ATOM 914 O O . ASN A 1 110 ? 5.382 34.854 7.206 1.00 32.56 110 ASN A O 1
ATOM 918 N N . VAL A 1 111 ? 6.700 33.315 6.234 1.00 27.22 111 VAL A N 1
ATOM 919 C CA . VAL A 1 111 ? 7.984 33.953 6.618 1.00 27.22 111 VAL A CA 1
ATOM 920 C C . VAL A 1 111 ? 9.013 33.868 5.477 1.00 27.22 111 VAL A C 1
ATOM 922 O O . VAL A 1 111 ? 9.254 32.800 4.922 1.00 27.22 111 VAL A O 1
ATOM 925 N N . ASN A 1 112 ? 9.595 35.028 5.150 1.00 28.38 112 ASN A N 1
ATOM 926 C CA . ASN A 1 112 ? 10.495 35.329 4.028 1.00 28.38 112 ASN A CA 1
ATOM 927 C C . ASN A 1 112 ? 11.971 34.883 4.207 1.00 28.38 112 ASN A C 1
ATOM 929 O O . ASN A 1 112 ? 12.452 34.642 5.310 1.00 28.38 112 ASN A O 1
ATOM 933 N N . ARG A 1 113 ? 12.663 34.846 3.055 1.00 26.12 113 ARG A N 1
ATOM 934 C CA . ARG A 1 113 ? 14.048 34.442 2.688 1.00 26.12 113 ARG A CA 1
ATOM 935 C C . ARG A 1 113 ? 15.185 35.364 3.214 1.00 26.12 113 ARG A C 1
ATOM 937 O O . ARG A 1 113 ? 14.940 36.565 3.310 1.00 26.12 113 ARG A O 1
ATOM 944 N N . PRO A 1 114 ? 16.442 34.885 3.398 1.00 25.98 114 PRO A N 1
ATOM 945 C CA . PRO A 1 114 ? 17.649 35.729 3.420 1.00 25.98 114 PRO A CA 1
ATOM 946 C C . PRO A 1 114 ? 18.348 35.803 2.030 1.00 25.98 114 PRO A C 1
ATOM 948 O O . PRO A 1 114 ? 17.956 35.061 1.122 1.00 25.98 114 PRO A O 1
ATOM 951 N N . PRO A 1 115 ? 19.310 36.733 1.824 1.00 33.72 115 PRO A N 1
ATOM 952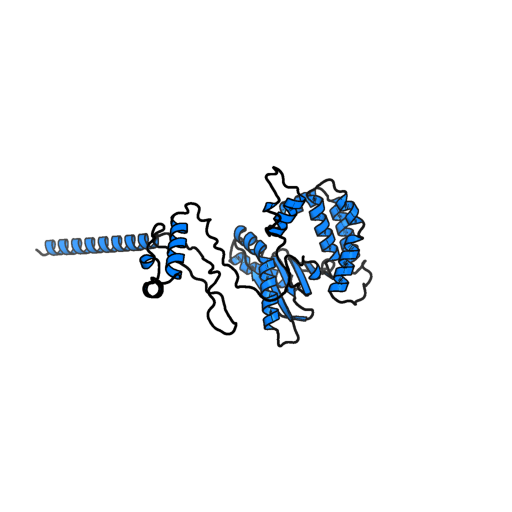 C CA . PRO A 1 115 ? 19.639 37.299 0.510 1.00 33.72 115 PRO A CA 1
ATOM 953 C C . PRO A 1 115 ? 20.711 36.541 -0.294 1.00 33.72 115 PRO A C 1
ATOM 955 O O . PRO A 1 115 ? 21.415 35.678 0.224 1.00 33.72 115 PRO A O 1
ATOM 958 N N . ALA A 1 116 ? 20.775 36.917 -1.579 1.00 39.00 116 ALA A N 1
ATOM 959 C CA . ALA A 1 116 ? 21.728 36.529 -2.623 1.00 39.00 116 ALA A CA 1
ATOM 960 C C . ALA A 1 116 ? 23.186 36.656 -2.133 1.00 39.00 116 ALA A C 1
ATOM 962 O O . ALA A 1 116 ? 23.511 37.621 -1.455 1.00 39.00 116 ALA A O 1
ATOM 963 N N . ASP A 1 117 ? 24.070 35.676 -2.315 1.00 37.28 117 ASP A N 1
ATOM 964 C CA . ASP A 1 117 ? 24.571 35.200 -3.604 1.00 37.28 117 ASP A CA 1
ATOM 965 C C . ASP A 1 117 ? 24.997 33.717 -3.560 1.00 37.28 117 ASP A C 1
ATOM 967 O O . ASP A 1 117 ? 25.641 33.264 -2.613 1.00 37.28 117 ASP A O 1
ATOM 971 N N . GLY A 1 118 ? 24.679 32.962 -4.618 1.00 28.45 118 GLY A N 1
ATOM 972 C CA . GLY A 1 118 ? 25.167 31.594 -4.848 1.00 28.45 118 GLY A CA 1
ATOM 973 C C . GLY A 1 118 ? 24.227 30.776 -5.751 1.00 28.45 118 GLY A C 1
ATOM 974 O O . GLY A 1 118 ? 23.020 30.773 -5.505 1.00 28.45 118 GLY A O 1
ATOM 975 N N . PRO A 1 119 ? 24.712 30.096 -6.812 1.00 40.34 119 PRO A N 1
ATOM 976 C CA . PRO A 1 119 ? 23.841 29.576 -7.859 1.00 40.34 119 PRO A CA 1
ATOM 977 C C . PRO A 1 119 ? 23.357 28.157 -7.539 1.00 40.34 119 PRO A C 1
ATOM 979 O O . PRO A 1 119 ? 24.155 27.237 -7.396 1.00 40.34 119 PRO A O 1
ATOM 982 N N . ALA A 1 120 ? 22.040 27.958 -7.502 1.00 27.22 120 ALA A N 1
ATOM 983 C CA . ALA A 1 120 ? 21.427 26.654 -7.738 1.00 27.22 120 ALA A CA 1
ATOM 984 C C . ALA A 1 120 ? 19.962 26.833 -8.147 1.00 27.22 120 ALA A C 1
ATOM 986 O O . ALA A 1 120 ? 19.117 27.295 -7.381 1.00 27.22 120 ALA A O 1
ATOM 987 N N . HIS A 1 121 ? 19.685 26.459 -9.391 1.00 39.47 121 HIS A N 1
ATOM 988 C CA . HIS A 1 121 ? 18.356 26.329 -9.961 1.00 39.47 121 HIS A CA 1
ATOM 989 C C . HIS A 1 121 ? 17.491 25.366 -9.136 1.00 39.47 121 HIS A C 1
ATOM 991 O O . HIS A 1 121 ? 17.874 24.219 -8.930 1.00 39.47 121 HIS A O 1
ATOM 997 N N . SER A 1 122 ? 16.306 25.804 -8.715 1.00 38.25 122 SER A N 1
ATOM 998 C CA . SER A 1 122 ? 15.042 25.053 -8.807 1.00 38.25 122 SER A CA 1
ATOM 999 C C . SER A 1 122 ? 13.946 25.741 -7.988 1.00 38.25 122 SER A C 1
ATOM 1001 O O . SER A 1 122 ? 14.213 26.460 -7.030 1.00 38.25 122 SER A O 1
ATOM 1003 N N . VAL A 1 123 ? 12.700 25.453 -8.370 1.00 27.09 123 VAL A N 1
ATOM 1004 C CA . VAL A 1 123 ? 11.456 25.788 -7.657 1.00 27.09 123 VAL A CA 1
ATOM 1005 C C . VAL A 1 123 ? 10.937 27.222 -7.851 1.00 27.09 123 VAL A C 1
ATOM 1007 O O . VAL A 1 123 ? 10.648 27.927 -6.898 1.00 27.09 123 VAL A O 1
ATOM 1010 N N . TYR A 1 124 ? 10.726 27.623 -9.107 1.00 29.62 124 TYR A N 1
ATOM 1011 C CA . TYR A 1 124 ? 9.690 28.602 -9.473 1.00 29.62 124 TYR A CA 1
ATOM 1012 C C . TYR A 1 124 ? 9.064 28.191 -10.806 1.00 29.62 124 TYR A C 1
ATOM 1014 O O . TYR A 1 124 ? 9.436 28.686 -11.863 1.00 29.62 124 TYR A O 1
ATOM 1022 N N . ALA A 1 125 ? 8.138 27.237 -10.763 1.00 31.09 125 ALA A N 1
ATOM 1023 C CA . ALA A 1 125 ? 7.271 26.941 -11.909 1.00 31.09 125 ALA A CA 1
ATOM 1024 C C . ALA A 1 125 ? 5.790 26.814 -11.514 1.00 31.09 125 ALA A C 1
ATOM 1026 O O . ALA A 1 125 ? 4.920 26.965 -12.355 1.00 31.09 125 ALA A O 1
ATOM 1027 N N . ALA A 1 126 ? 5.476 26.613 -10.230 1.00 30.34 126 ALA A N 1
ATOM 1028 C CA . ALA A 1 126 ? 4.117 26.277 -9.806 1.00 30.34 126 ALA A CA 1
ATOM 1029 C C . ALA A 1 126 ? 3.245 27.471 -9.362 1.00 30.34 126 ALA A C 1
ATOM 1031 O O . ALA A 1 126 ? 2.028 27.311 -9.277 1.00 30.34 126 ALA A O 1
ATOM 1032 N N . GLU A 1 127 ? 3.831 28.641 -9.080 1.00 32.22 127 GLU A N 1
ATOM 1033 C CA . GLU A 1 127 ? 3.090 29.841 -8.636 1.00 32.22 127 GLU A CA 1
ATOM 1034 C C . GLU A 1 127 ? 2.768 30.816 -9.782 1.00 32.22 127 GLU A C 1
ATOM 1036 O O . GLU A 1 127 ? 1.780 31.542 -9.709 1.00 32.22 127 GLU A O 1
ATOM 1041 N N . ASN A 1 128 ? 3.518 30.774 -10.889 1.00 32.31 128 ASN A N 1
ATOM 1042 C CA . ASN A 1 128 ? 3.290 31.665 -12.033 1.00 32.31 128 ASN A CA 1
ATOM 1043 C C . ASN A 1 128 ? 2.168 31.208 -12.984 1.00 32.31 128 ASN A C 1
ATOM 1045 O O . ASN A 1 128 ? 1.756 31.997 -13.830 1.00 32.31 128 ASN A O 1
ATOM 1049 N N . GLU A 1 129 ? 1.637 29.987 -12.855 1.00 35.03 129 GLU A N 1
ATOM 1050 C CA . GLU A 1 129 ? 0.556 29.490 -13.728 1.00 35.03 129 GLU A CA 1
ATOM 1051 C C . GLU A 1 129 ? -0.846 29.623 -13.120 1.00 35.03 129 GLU A C 1
ATOM 1053 O O . GLU A 1 129 ? -1.818 29.794 -13.853 1.00 35.03 129 GLU A O 1
ATOM 1058 N N . VAL A 1 130 ? -0.978 29.665 -11.788 1.00 37.22 130 VAL A N 1
ATOM 1059 C CA . VAL A 1 130 ? -2.285 29.903 -11.141 1.00 37.22 130 VAL A CA 1
ATOM 1060 C C . VAL A 1 130 ? -2.779 31.330 -11.409 1.00 37.22 130 VAL A C 1
ATOM 1062 O O . VAL A 1 130 ? -3.977 31.549 -11.555 1.00 37.22 130 VAL A O 1
ATOM 1065 N N . HIS A 1 131 ? -1.864 32.290 -11.582 1.00 37.69 131 HIS A N 1
ATOM 1066 C CA . HIS A 1 131 ? -2.196 33.646 -12.031 1.00 37.69 131 HIS A CA 1
ATOM 1067 C C . HIS A 1 131 ? -2.460 33.761 -13.546 1.00 37.69 131 HIS A C 1
ATOM 1069 O O . HIS A 1 131 ? -3.040 34.757 -13.975 1.00 37.69 131 HIS A O 1
ATOM 1075 N N . GLN A 1 132 ? -2.067 32.765 -14.353 1.00 35.50 132 GLN A N 1
ATOM 1076 C CA . GLN A 1 132 ? -2.357 32.715 -15.796 1.00 35.50 132 GLN A CA 1
ATOM 1077 C C . GLN A 1 132 ? -3.698 32.042 -16.119 1.00 35.50 132 GLN A C 1
ATOM 1079 O O . GLN A 1 132 ? -4.233 32.215 -17.216 1.00 35.50 132 GLN A O 1
ATOM 1084 N N . LEU A 1 133 ? -4.298 31.341 -15.157 1.00 40.81 133 LEU A N 1
ATOM 1085 C CA . LEU A 1 133 ? -5.672 30.859 -15.238 1.00 40.81 133 LEU A CA 1
ATOM 1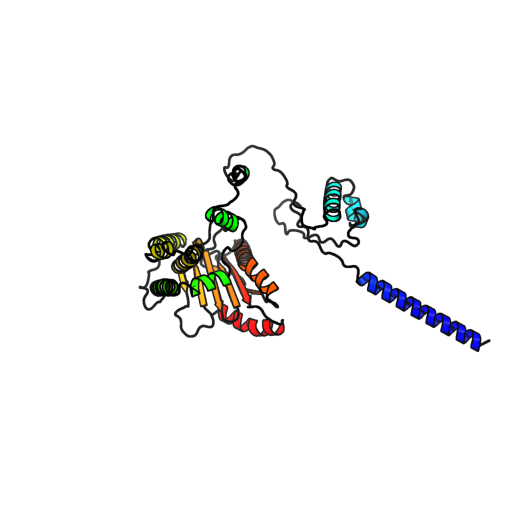086 C C . LEU A 1 133 ? -6.627 32.001 -14.871 1.00 40.81 133 LEU A C 1
ATOM 1088 O O . LEU A 1 133 ? -7.155 32.091 -13.765 1.00 40.81 133 LEU A O 1
ATOM 1092 N N . GLY A 1 134 ? -6.827 32.907 -15.831 1.00 42.06 134 GLY A N 1
ATOM 1093 C CA . GLY A 1 134 ? -7.882 33.918 -15.776 1.00 42.06 134 GLY A CA 1
ATOM 1094 C C . GLY A 1 134 ? -9.283 33.300 -15.599 1.00 42.06 134 GLY A C 1
ATOM 1095 O O . GLY A 1 134 ? -9.434 32.078 -15.564 1.00 42.06 134 GLY A O 1
ATOM 1096 N N . PRO A 1 135 ? -10.347 34.118 -15.516 1.00 37.06 135 PRO A N 1
ATOM 1097 C CA . PRO A 1 135 ? -11.693 33.670 -15.158 1.00 37.06 135 PRO A CA 1
ATOM 1098 C C . PRO A 1 135 ? -12.308 32.788 -16.260 1.00 37.06 135 PRO A C 1
ATOM 1100 O O . PRO A 1 135 ? -13.080 33.252 -17.098 1.00 37.06 135 PRO A O 1
ATOM 1103 N N . ARG A 1 136 ? -11.977 31.494 -16.278 1.00 39.31 136 ARG A N 1
ATOM 1104 C CA . ARG A 1 136 ? -12.604 30.477 -17.131 1.00 39.31 136 ARG A CA 1
ATOM 1105 C C . ARG A 1 136 ? -13.543 29.623 -16.284 1.00 39.31 136 ARG A C 1
ATOM 1107 O O . ARG A 1 136 ? -13.174 29.119 -15.232 1.00 39.31 136 ARG A O 1
ATOM 1114 N N . LYS A 1 137 ? -14.784 29.465 -16.753 1.00 46.78 137 LYS A N 1
ATOM 1115 C CA . LYS A 1 137 ? -15.894 28.821 -16.024 1.00 46.78 137 LYS A CA 1
ATOM 1116 C C . LYS A 1 137 ? -15.848 27.281 -15.976 1.00 46.78 137 LYS A C 1
ATOM 1118 O O . LYS A 1 137 ? -16.789 26.684 -15.469 1.00 46.78 137 LYS A O 1
ATOM 1123 N N . SER A 1 138 ? -14.802 26.621 -16.478 1.00 38.91 138 SER A N 1
ATOM 1124 C CA . SER A 1 138 ? -14.696 25.154 -16.452 1.00 38.91 138 SER A CA 1
ATOM 1125 C C . SER A 1 138 ? -13.238 24.708 -16.545 1.00 38.91 138 SER A C 1
ATOM 1127 O O . SER A 1 138 ? -12.582 24.998 -17.542 1.00 38.91 138 SER A O 1
ATOM 1129 N N . LEU A 1 139 ? -12.763 23.987 -15.527 1.00 44.94 139 LEU A N 1
ATOM 1130 C CA . LEU A 1 139 ? -11.486 23.264 -15.538 1.00 44.94 139 LEU A CA 1
ATOM 1131 C C . LEU A 1 139 ? -11.640 21.984 -16.371 1.00 44.94 139 LEU A C 1
ATOM 1133 O O . LEU A 1 139 ? -12.683 21.328 -16.313 1.00 44.94 139 LEU A O 1
ATOM 1137 N N . THR A 1 140 ? -10.622 21.613 -17.140 1.00 43.12 140 THR A N 1
ATOM 1138 C CA . THR A 1 140 ? -10.588 20.317 -17.831 1.00 43.12 140 THR A CA 1
ATOM 1139 C C . THR A 1 140 ? -10.380 19.184 -16.821 1.00 43.12 140 THR A C 1
ATOM 1141 O O . THR A 1 140 ? -9.798 19.377 -15.754 1.00 43.12 140 THR A O 1
ATOM 1144 N N . MET A 1 141 ? -10.829 17.963 -17.133 1.00 39.28 141 MET A N 1
ATOM 1145 C CA . MET A 1 141 ? -10.667 16.832 -16.206 1.00 39.28 141 MET A CA 1
ATOM 1146 C C . MET A 1 141 ? -9.198 16.458 -15.946 1.00 39.28 141 MET A C 1
ATOM 1148 O O . MET A 1 141 ? -8.888 15.891 -14.901 1.00 39.28 141 MET A O 1
ATOM 1152 N N . GLN A 1 142 ? -8.295 16.813 -16.862 1.00 36.81 142 GLN A N 1
ATOM 1153 C CA . GLN A 1 142 ? -6.853 16.633 -16.711 1.00 36.81 142 GLN A CA 1
ATOM 1154 C C . GLN A 1 142 ? -6.259 17.651 -15.722 1.00 36.81 142 GLN A C 1
ATOM 1156 O O . GLN A 1 142 ? -5.515 17.258 -14.830 1.00 36.81 142 GLN A O 1
ATOM 1161 N N . GLU A 1 143 ? -6.687 18.916 -15.770 1.00 40.47 143 GLU A N 1
ATOM 1162 C CA . GLU A 1 143 ? -6.319 19.937 -14.773 1.00 40.47 143 GLU A CA 1
ATOM 1163 C C . GLU A 1 143 ? -6.921 19.626 -13.394 1.00 40.47 143 GLU A C 1
ATOM 1165 O O . GLU A 1 143 ? -6.271 19.812 -12.369 1.00 40.47 143 GLU A O 1
ATOM 1170 N N . VAL A 1 144 ? -8.149 19.092 -13.340 1.00 42.00 144 VAL A N 1
ATOM 1171 C CA . VAL A 1 144 ? -8.753 18.599 -12.088 1.00 42.00 144 VAL A CA 1
ATOM 1172 C C . VAL A 1 144 ? -7.956 17.421 -11.526 1.00 42.00 144 VAL A C 1
ATOM 1174 O O . VAL A 1 144 ? -7.782 17.325 -10.311 1.00 42.00 144 VAL A O 1
ATOM 1177 N N . TYR A 1 145 ? -7.458 16.531 -12.385 1.00 40.28 145 TYR A N 1
ATOM 1178 C CA . TYR A 1 145 ? -6.600 15.419 -11.986 1.00 40.28 145 TYR A CA 1
ATOM 1179 C C . TYR A 1 145 ? -5.243 15.911 -11.456 1.00 40.28 145 TYR A C 1
ATOM 1181 O O . TYR A 1 145 ? -4.834 15.476 -10.382 1.00 40.28 145 TYR A O 1
ATOM 1189 N N . GLU A 1 146 ? -4.605 16.877 -12.123 1.00 40.81 146 GLU A N 1
ATOM 1190 C CA . GLU A 1 146 ? -3.352 17.520 -11.689 1.00 40.81 146 GLU A CA 1
ATOM 1191 C C . GLU A 1 146 ? -3.508 18.350 -10.401 1.00 40.81 146 GLU A C 1
ATOM 1193 O O . GLU A 1 146 ? -2.618 18.390 -9.550 1.00 40.81 146 GLU A O 1
ATOM 1198 N N . LEU A 1 147 ? -4.665 18.984 -10.203 1.00 38.59 147 LEU A N 1
ATOM 1199 C CA . LEU A 1 147 ? -5.001 19.663 -8.952 1.00 38.59 147 LEU A CA 1
ATOM 1200 C C . LEU A 1 147 ? -5.280 18.660 -7.826 1.00 38.59 147 LEU A C 1
ATOM 1202 O O . LEU A 1 147 ? -4.857 18.890 -6.695 1.00 38.59 147 LEU A O 1
ATOM 1206 N N . ARG A 1 148 ? -5.944 17.529 -8.105 1.00 37.47 148 ARG A N 1
ATOM 1207 C CA . ARG A 1 148 ? -6.191 16.456 -7.122 1.00 37.47 148 ARG A CA 1
ATOM 1208 C C . ARG A 1 148 ? -4.905 15.769 -6.673 1.00 37.47 148 ARG A C 1
ATOM 1210 O O . ARG A 1 148 ? -4.761 15.520 -5.475 1.00 37.47 148 ARG A O 1
ATOM 1217 N N . THR A 1 149 ? -3.971 15.509 -7.591 1.00 36.28 149 THR A N 1
ATOM 1218 C CA . THR A 1 149 ? -2.641 14.978 -7.251 1.00 36.28 149 THR A CA 1
ATOM 1219 C C . THR A 1 149 ? -1.866 15.972 -6.386 1.00 36.28 149 THR A C 1
ATOM 1221 O O . THR A 1 149 ? -1.325 15.585 -5.354 1.00 36.28 149 THR A O 1
ATOM 1224 N N . ARG A 1 150 ? -1.917 17.274 -6.702 1.00 38.94 150 ARG A N 1
ATOM 1225 C CA . ARG A 1 150 ? -1.269 18.333 -5.902 1.00 38.94 150 ARG A CA 1
ATOM 1226 C C . ARG A 1 150 ? -1.952 18.620 -4.555 1.00 38.94 150 ARG A C 1
ATOM 1228 O O . ARG A 1 150 ? -1.284 19.075 -3.629 1.00 38.94 150 ARG A O 1
ATOM 1235 N N . LEU A 1 151 ? -3.248 18.327 -4.414 1.00 41.41 151 LEU A N 1
ATOM 1236 C CA . LEU A 1 151 ? -4.022 18.447 -3.166 1.00 41.41 151 LEU A CA 1
ATOM 1237 C C . LEU A 1 151 ? -3.960 17.192 -2.270 1.00 41.41 151 LEU A C 1
ATOM 1239 O O . LEU A 1 151 ? -4.612 17.167 -1.226 1.00 41.41 151 LEU A O 1
ATOM 1243 N N . LYS A 1 152 ? -3.184 16.160 -2.640 1.00 49.19 152 LYS A N 1
ATOM 1244 C CA . LYS A 1 152 ? -3.051 14.881 -1.910 1.00 49.19 152 LYS A CA 1
ATOM 1245 C C . LYS A 1 152 ? -4.393 14.274 -1.470 1.00 49.19 152 LYS A C 1
ATOM 1247 O O . LYS A 1 152 ? -4.508 13.682 -0.396 1.00 49.19 152 LYS A O 1
ATOM 1252 N N . VAL A 1 153 ? -5.429 14.398 -2.297 1.00 49.12 153 VAL A N 1
ATOM 1253 C CA . VAL A 1 153 ? -6.669 13.636 -2.112 1.00 49.12 153 VAL A CA 1
ATOM 1254 C C . VAL A 1 153 ? -6.562 12.405 -2.994 1.00 49.12 153 VAL A C 1
ATOM 1256 O O . VAL A 1 153 ? -6.384 12.544 -4.202 1.00 49.12 153 VAL A O 1
ATOM 1259 N N . CYS A 1 154 ? -6.668 11.206 -2.407 1.00 57.69 154 CYS A N 1
ATOM 1260 C CA . CYS A 1 154 ? -6.734 9.974 -3.192 1.00 57.69 154 CYS A CA 1
ATOM 1261 C C . CYS A 1 154 ? -7.884 10.109 -4.208 1.00 57.69 154 CYS A C 1
ATOM 1263 O O . CYS A 1 154 ? -9.036 10.246 -3.786 1.00 57.69 154 CYS A O 1
ATOM 1265 N N . PRO A 1 155 ? -7.606 10.115 -5.526 1.00 64.12 155 PRO A N 1
ATOM 1266 C CA . PRO A 1 155 ? -8.634 10.389 -6.526 1.00 64.12 155 PRO A CA 1
ATOM 1267 C C . PRO A 1 155 ? -9.607 9.214 -6.697 1.00 64.12 155 PRO A C 1
ATOM 1269 O O . PRO A 1 155 ? -10.654 9.385 -7.317 1.00 64.12 155 PRO A O 1
ATOM 1272 N N . PHE A 1 156 ? -9.274 8.044 -6.141 1.00 78.12 156 PHE A N 1
ATOM 1273 C CA . PHE A 1 156 ? -10.056 6.819 -6.238 1.00 78.12 156 PHE A CA 1
ATOM 1274 C C . PHE A 1 156 ? -10.619 6.439 -4.866 1.00 78.12 156 PHE A C 1
ATOM 1276 O O . PHE A 1 156 ? -9.867 6.140 -3.938 1.00 78.12 156 PHE A O 1
ATOM 1283 N N . THR A 1 157 ? -11.946 6.453 -4.735 1.00 83.38 157 THR A N 1
ATOM 1284 C CA . THR A 1 157 ? -12.643 5.901 -3.566 1.00 83.38 157 THR A CA 1
ATOM 1285 C C . THR A 1 157 ? -12.912 4.410 -3.762 1.00 83.38 157 THR A C 1
ATOM 1287 O O . THR A 1 157 ? -12.962 3.925 -4.894 1.00 83.38 157 THR A O 1
ATOM 1290 N N . GLU A 1 158 ? -13.119 3.678 -2.668 1.00 85.25 158 GLU A N 1
ATOM 1291 C CA . GLU A 1 158 ? -13.486 2.255 -2.725 1.00 85.25 158 GLU A CA 1
ATOM 1292 C C . GLU A 1 158 ? -14.774 2.035 -3.533 1.00 85.25 158 GLU A C 1
ATOM 1294 O O . GLU A 1 158 ? -14.813 1.158 -4.395 1.00 85.25 158 GLU A O 1
ATOM 1299 N N . ASP A 1 159 ? -15.779 2.898 -3.345 1.00 88.75 159 ASP A N 1
ATOM 1300 C CA . ASP A 1 159 ? -17.041 2.853 -4.094 1.00 88.75 159 ASP A CA 1
ATOM 1301 C C . ASP A 1 159 ? -16.838 3.039 -5.602 1.00 88.75 159 ASP A C 1
ATOM 1303 O O . ASP A 1 159 ? -17.452 2.335 -6.406 1.00 88.75 159 ASP A O 1
ATOM 1307 N N . LEU A 1 160 ? -15.952 3.962 -5.999 1.00 87.69 160 LEU A N 1
ATOM 1308 C CA . LEU A 1 160 ? -15.633 4.199 -7.405 1.00 87.69 160 LEU A CA 1
ATOM 1309 C C . LEU A 1 160 ? -14.965 2.971 -8.027 1.00 87.69 160 LEU A C 1
ATOM 1311 O O . LEU A 1 160 ? -15.364 2.528 -9.103 1.00 87.69 160 LEU A O 1
ATOM 1315 N N . ILE A 1 161 ? -13.969 2.407 -7.339 1.00 92.69 161 ILE A N 1
ATOM 1316 C CA . ILE A 1 161 ? -13.264 1.208 -7.804 1.00 92.69 161 ILE A CA 1
ATOM 1317 C C . ILE A 1 161 ? -14.256 0.046 -7.934 1.00 92.69 161 ILE A C 1
ATOM 1319 O O . ILE A 1 161 ? -14.271 -0.637 -8.959 1.00 92.69 161 ILE A O 1
ATOM 1323 N N . TYR A 1 162 ? -15.123 -0.151 -6.937 1.00 94.88 162 TYR A N 1
ATOM 1324 C CA . TYR A 1 162 ? -16.140 -1.200 -6.954 1.00 94.88 162 TYR A CA 1
ATOM 1325 C C . TYR A 1 162 ? -17.123 -1.034 -8.118 1.00 94.88 162 TYR A C 1
ATOM 1327 O O . TYR A 1 162 ? -17.379 -1.996 -8.846 1.00 94.88 162 TYR A O 1
ATOM 1335 N N . LYS A 1 163 ? -17.635 0.184 -8.335 1.00 93.62 163 LYS A N 1
ATOM 1336 C CA . LYS A 1 163 ? -18.519 0.515 -9.461 1.00 93.62 163 LYS A CA 1
ATOM 1337 C C . LYS A 1 163 ? -17.861 0.170 -10.799 1.00 93.62 163 LYS A C 1
ATOM 1339 O O . LYS A 1 163 ? -18.424 -0.607 -11.568 1.00 93.62 163 LYS A O 1
ATOM 1344 N N . VAL A 1 164 ? -16.647 0.675 -11.038 1.00 93.25 164 VAL A N 1
ATOM 1345 C CA . VAL A 1 164 ? -15.894 0.446 -12.282 1.00 93.25 164 VAL A CA 1
ATOM 1346 C C . VAL A 1 164 ? -15.683 -1.045 -12.541 1.00 93.25 164 VAL A C 1
ATOM 1348 O O . VAL A 1 164 ? -15.910 -1.521 -13.655 1.00 93.25 164 VAL A O 1
ATOM 1351 N N . VAL A 1 165 ? -15.278 -1.796 -11.514 1.00 95.06 165 VAL A N 1
ATOM 1352 C CA . VAL A 1 165 ? -15.045 -3.242 -11.614 1.00 95.06 165 VAL A CA 1
ATOM 1353 C C . VAL A 1 165 ? -16.337 -3.996 -11.930 1.00 95.06 165 VAL A C 1
ATOM 1355 O O . VAL A 1 165 ? -16.335 -4.890 -12.779 1.00 95.06 165 VAL A O 1
ATOM 1358 N N . LYS A 1 166 ? -17.442 -3.630 -11.276 1.00 95.81 166 LYS A N 1
ATOM 1359 C CA . LYS A 1 166 ? -18.752 -4.256 -11.479 1.00 95.81 166 LYS A CA 1
ATOM 1360 C C . LYS A 1 166 ? -19.292 -4.020 -12.891 1.00 95.81 166 LYS A C 1
ATOM 1362 O O . LYS A 1 166 ? -19.873 -4.932 -13.471 1.00 95.81 166 LYS A O 1
ATOM 1367 N N . GLU A 1 167 ? -19.090 -2.823 -13.436 1.00 95.06 167 GLU A N 1
ATOM 1368 C CA . GLU A 1 167 ? -19.539 -2.438 -14.781 1.00 95.06 167 GLU A CA 1
ATOM 1369 C C . GLU A 1 167 ? -18.659 -3.033 -15.895 1.00 95.06 167 GLU A C 1
ATOM 1371 O O . GLU A 1 167 ? -19.137 -3.245 -17.006 1.00 95.06 167 GLU A O 1
ATOM 1376 N N . ASN A 1 168 ? -17.395 -3.371 -15.605 1.00 94.88 168 ASN A N 1
ATOM 1377 C CA . ASN A 1 168 ? -16.421 -3.833 -16.603 1.00 94.88 168 ASN A CA 1
ATOM 1378 C C . ASN A 1 168 ? -15.783 -5.196 -16.240 1.00 94.88 168 ASN A C 1
ATOM 1380 O O . ASN A 1 168 ? -14.553 -5.324 -16.176 1.00 94.88 168 ASN A O 1
ATOM 1384 N N . PRO A 1 169 ? -16.578 -6.268 -16.046 1.00 95.81 169 PRO A N 1
ATOM 1385 C CA . PRO A 1 169 ? -16.065 -7.558 -15.582 1.00 95.81 169 PRO A CA 1
ATOM 1386 C C . PRO A 1 169 ? -15.132 -8.237 -16.594 1.00 95.81 169 PRO A C 1
ATOM 1388 O O . PRO A 1 169 ? -14.258 -9.011 -16.206 1.00 95.81 169 PRO A O 1
ATOM 1391 N N . GLN A 1 170 ? -15.301 -7.967 -17.893 1.00 94.88 170 GLN A N 1
ATOM 1392 C CA . GLN A 1 170 ? -14.434 -8.528 -18.934 1.00 94.88 170 GLN A CA 1
ATOM 1393 C C . GLN A 1 170 ? -13.014 -7.959 -18.852 1.00 94.88 170 GLN A C 1
ATOM 1395 O O . GLN A 1 170 ? -12.052 -8.722 -18.919 1.00 94.88 170 GLN A O 1
ATOM 1400 N N . MET A 1 171 ? -12.877 -6.651 -18.616 1.00 94.69 171 MET A N 1
ATOM 1401 C CA . MET A 1 171 ? -11.568 -6.016 -18.437 1.00 94.69 171 MET A CA 1
ATOM 1402 C C . MET A 1 171 ? -10.851 -6.554 -17.205 1.00 94.69 171 MET A C 1
ATOM 1404 O O . MET A 1 171 ? -9.673 -6.897 -17.289 1.00 94.69 171 MET A O 1
ATOM 1408 N N . LEU A 1 172 ? -11.570 -6.732 -16.091 1.00 95.62 172 LEU A N 1
ATOM 1409 C CA . LEU A 1 172 ? -10.999 -7.353 -14.897 1.00 95.62 172 LEU A CA 1
ATOM 1410 C C . LEU A 1 172 ? -10.473 -8.769 -15.185 1.00 95.62 172 LEU A C 1
ATOM 1412 O O . LEU A 1 172 ? -9.370 -9.109 -14.767 1.00 95.62 172 LEU A O 1
ATOM 1416 N N . LYS A 1 173 ? -11.232 -9.596 -15.918 1.00 96.69 173 LYS A N 1
ATOM 1417 C CA . LYS A 1 173 ? -10.799 -10.957 -16.283 1.00 96.69 173 LYS A CA 1
ATOM 1418 C C . LYS A 1 173 ? -9.541 -10.952 -17.150 1.00 96.69 173 LYS A C 1
ATOM 1420 O O . LYS A 1 173 ? -8.686 -11.813 -16.964 1.00 96.69 173 LYS A O 1
ATOM 1425 N N . LEU A 1 174 ? -9.424 -10.014 -18.090 1.00 96.69 174 LEU A N 1
ATOM 1426 C CA . LEU A 1 174 ? -8.229 -9.870 -18.925 1.00 96.69 174 LEU A CA 1
ATOM 1427 C C . LEU A 1 174 ? -7.010 -9.455 -18.094 1.00 96.69 174 LEU A C 1
ATOM 1429 O O . LEU A 1 174 ? -5.968 -10.099 -18.187 1.00 96.69 174 LEU A O 1
ATOM 1433 N N . LEU A 1 175 ? -7.166 -8.454 -17.225 1.00 95.75 175 LEU A N 1
ATOM 1434 C CA . LEU A 1 175 ? -6.115 -8.011 -16.304 1.00 95.75 175 LEU A CA 1
ATOM 1435 C C . LEU A 1 175 ? -5.694 -9.123 -15.337 1.00 95.75 175 LEU A C 1
ATOM 1437 O O . LEU A 1 175 ? -4.512 -9.262 -15.036 1.00 95.75 175 LEU A O 1
ATOM 1441 N N . TYR A 1 176 ? -6.637 -9.949 -14.879 1.00 96.44 176 TYR A N 1
ATOM 1442 C CA . TYR A 1 176 ? -6.330 -11.109 -14.047 1.00 96.44 176 TYR A CA 1
ATOM 1443 C C . TYR A 1 176 ? -5.556 -12.193 -14.810 1.00 96.44 176 TYR A C 1
ATOM 1445 O O . TYR A 1 176 ? -4.616 -12.762 -14.265 1.00 96.44 176 TYR A O 1
ATOM 1453 N N . LYS A 1 177 ? -5.902 -12.468 -16.074 1.00 95.94 177 LYS A N 1
ATOM 1454 C CA . LYS A 1 177 ? -5.132 -13.404 -16.912 1.00 95.94 177 LYS A CA 1
ATOM 1455 C C . LYS A 1 177 ? -3.699 -12.922 -17.129 1.00 95.94 177 LYS A C 1
ATOM 1457 O O . LYS A 1 177 ? -2.771 -13.724 -17.085 1.00 95.94 177 LYS A O 1
ATOM 1462 N N . GLU A 1 178 ? -3.512 -11.620 -17.331 1.00 94.44 178 GLU A N 1
ATOM 1463 C CA . GLU A 1 178 ? -2.176 -11.026 -17.412 1.00 94.44 178 GLU A CA 1
ATOM 1464 C C . GLU A 1 178 ? -1.428 -11.174 -16.079 1.00 94.44 178 GLU A C 1
ATOM 1466 O O . GLU A 1 178 ? -0.310 -11.688 -16.062 1.00 94.44 178 GLU A O 1
ATOM 1471 N N . PHE A 1 179 ? -2.067 -10.832 -14.957 1.00 95.25 179 PHE A N 1
ATOM 1472 C CA . PHE A 1 179 ? -1.517 -11.053 -13.618 1.00 95.25 179 PHE A CA 1
ATOM 1473 C C . PHE A 1 179 ? -1.086 -12.513 -13.402 1.00 95.25 179 PHE A C 1
ATOM 1475 O O . PHE A 1 179 ? 0.011 -12.774 -12.910 1.00 95.25 179 PHE A O 1
ATOM 1482 N N . GLU A 1 180 ? -1.920 -13.475 -13.799 1.00 95.06 180 GLU A N 1
ATOM 1483 C CA . GLU A 1 180 ? -1.605 -14.899 -13.714 1.00 95.06 180 GLU A CA 1
ATOM 1484 C C . GLU A 1 180 ? -0.390 -15.262 -14.571 1.00 95.06 180 GLU A C 1
ATOM 1486 O O . GLU A 1 180 ? 0.515 -15.936 -14.081 1.00 95.06 180 GLU A O 1
ATOM 1491 N N . SER A 1 181 ? -0.323 -14.773 -15.810 1.00 92.56 181 SER A N 1
ATOM 1492 C CA . SER A 1 181 ? 0.813 -15.038 -16.698 1.00 92.56 181 SER A CA 1
ATOM 1493 C C . SER A 1 181 ? 2.148 -14.513 -16.149 1.00 92.56 181 SER A C 1
ATOM 1495 O O . SER A 1 181 ? 3.185 -15.139 -16.362 1.00 92.56 181 SER A O 1
ATOM 1497 N N . LEU A 1 182 ? 2.115 -13.400 -15.408 1.00 90.56 182 LEU A N 1
ATOM 1498 C CA . LEU A 1 182 ? 3.293 -12.756 -14.825 1.00 90.56 182 LEU A CA 1
ATOM 1499 C C . LEU A 1 182 ? 3.741 -13.416 -13.513 1.00 90.56 182 LEU A C 1
ATOM 1501 O O . LEU A 1 182 ? 4.938 -13.565 -13.275 1.00 90.56 182 LEU A O 1
ATOM 1505 N N . HIS A 1 183 ? 2.790 -13.803 -12.656 1.00 91.69 183 HIS A N 1
ATOM 1506 C CA . HIS A 1 183 ? 3.074 -14.114 -11.248 1.00 91.69 183 HIS A CA 1
ATOM 1507 C C . HIS A 1 183 ? 2.807 -15.559 -10.837 1.00 91.69 183 HIS A C 1
ATOM 1509 O O . HIS A 1 183 ? 3.224 -15.956 -9.748 1.00 91.69 183 HIS A O 1
ATOM 1515 N N . ASN A 1 184 ? 2.114 -16.359 -11.654 1.00 92.50 184 ASN A N 1
ATOM 1516 C CA . ASN A 1 184 ? 1.841 -17.758 -11.329 1.00 92.50 184 ASN A CA 1
ATOM 1517 C C . ASN A 1 184 ? 3.099 -18.607 -11.561 1.00 92.50 184 ASN A C 1
ATOM 1519 O O . ASN A 1 184 ? 3.478 -18.793 -12.714 1.00 92.50 184 ASN A O 1
ATOM 1523 N N . PRO A 1 185 ? 3.715 -19.215 -10.527 1.00 88.00 185 PRO A N 1
ATOM 1524 C CA . PRO A 1 185 ? 4.952 -19.986 -10.691 1.00 88.00 185 PRO A CA 1
ATOM 1525 C C . PRO A 1 185 ? 4.828 -21.208 -11.612 1.00 88.00 185 PRO A C 1
ATOM 1527 O O . PRO A 1 185 ? 5.840 -21.781 -12.004 1.00 88.00 185 PRO A O 1
ATOM 1530 N N . ARG A 1 186 ? 3.597 -21.650 -11.915 1.00 87.38 186 ARG A N 1
ATOM 1531 C CA . ARG A 1 186 ? 3.324 -22.756 -12.845 1.00 87.38 186 ARG A CA 1
ATOM 1532 C C . ARG A 1 186 ? 3.299 -22.317 -14.310 1.00 87.38 186 ARG A C 1
ATOM 1534 O O . ARG A 1 186 ? 3.451 -23.166 -15.180 1.00 87.38 186 ARG A O 1
ATOM 1541 N N . VAL A 1 187 ? 3.059 -21.030 -14.567 1.00 83.50 187 VAL A N 1
ATOM 1542 C CA . VAL A 1 187 ? 2.876 -20.453 -15.911 1.00 83.50 187 VAL A CA 1
ATOM 1543 C C . VAL A 1 187 ? 4.035 -19.528 -16.262 1.00 83.50 187 VAL A C 1
ATOM 1545 O O . VAL A 1 187 ? 4.576 -19.609 -17.361 1.00 83.50 187 VAL A O 1
ATOM 1548 N N . ALA A 1 188 ? 4.442 -18.678 -15.321 1.00 75.31 188 ALA A N 1
ATOM 1549 C CA . ALA A 1 188 ? 5.601 -17.822 -15.462 1.00 75.31 188 ALA A CA 1
ATOM 1550 C C . ALA A 1 188 ? 6.848 -18.697 -15.638 1.00 75.31 188 ALA A C 1
ATOM 1552 O O . ALA A 1 188 ? 7.220 -19.472 -14.751 1.00 75.31 188 ALA A O 1
ATOM 1553 N N . GLY A 1 189 ? 7.518 -18.563 -16.786 1.00 62.28 189 GLY A N 1
ATOM 1554 C CA . GLY A 1 189 ? 8.877 -19.073 -16.933 1.00 62.28 189 GLY A CA 1
ATOM 1555 C C . GLY A 1 189 ? 9.737 -18.493 -15.811 1.00 62.28 189 GLY A C 1
ATOM 1556 O O . GLY A 1 189 ? 9.521 -17.350 -15.408 1.00 62.28 189 GLY A O 1
ATOM 1557 N N . ARG A 1 190 ? 10.687 -19.269 -15.269 1.00 49.31 190 ARG A N 1
ATOM 1558 C CA . ARG A 1 190 ? 11.645 -18.768 -14.270 1.00 49.31 190 ARG A CA 1
ATOM 1559 C C . ARG A 1 190 ? 12.382 -17.568 -14.868 1.00 49.31 190 ARG A C 1
ATOM 1561 O O . ARG A 1 190 ? 13.394 -17.749 -15.537 1.00 49.31 190 ARG A O 1
ATOM 1568 N N . SER A 1 191 ? 11.876 -16.357 -14.651 1.00 49.03 191 SER A N 1
ATOM 1569 C CA . SER A 1 191 ? 12.587 -15.148 -15.030 1.00 49.03 191 SER A CA 1
ATOM 1570 C C . SER A 1 191 ? 13.823 -15.108 -14.148 1.00 49.03 191 SER A C 1
ATOM 1572 O O . SER A 1 191 ? 13.726 -14.983 -12.924 1.00 49.03 191 SER A O 1
ATOM 1574 N N . GLY A 1 192 ? 14.975 -15.341 -14.773 1.00 44.34 192 GLY A N 1
ATOM 1575 C CA . GLY A 1 192 ? 16.264 -15.331 -14.111 1.00 44.34 192 GLY A CA 1
ATOM 1576 C C . GLY A 1 192 ? 16.466 -14.023 -13.357 1.00 44.34 192 GLY A C 1
ATOM 1577 O O . GLY A 1 192 ? 15.992 -12.959 -13.758 1.00 44.34 192 GLY A O 1
ATOM 1578 N N . CYS A 1 193 ? 17.171 -14.124 -12.236 1.00 42.91 193 CYS A N 1
ATOM 1579 C CA . CYS A 1 193 ? 17.751 -12.964 -11.583 1.00 42.91 193 CYS A CA 1
ATOM 1580 C C . CYS A 1 193 ? 18.618 -12.208 -12.606 1.00 42.91 193 CYS A C 1
ATOM 1582 O O . CYS A 1 193 ? 19.316 -12.860 -13.382 1.00 42.91 193 CYS A O 1
ATOM 1584 N N . LEU A 1 194 ? 18.612 -10.871 -12.560 1.00 51.84 194 LEU A N 1
ATOM 1585 C CA . LEU A 1 194 ? 19.812 -10.034 -12.369 1.00 51.84 194 LEU A CA 1
ATOM 1586 C C . LEU A 1 194 ? 19.646 -8.658 -13.030 1.00 51.84 194 LEU A C 1
ATOM 1588 O O . LEU A 1 194 ? 19.674 -8.501 -14.246 1.00 51.84 194 LEU A O 1
ATOM 1592 N N . GLY A 1 195 ? 19.532 -7.646 -12.179 1.00 56.00 195 GLY A N 1
ATOM 1593 C CA . GLY A 1 195 ? 19.572 -6.228 -12.509 1.00 56.00 195 GLY A CA 1
ATOM 1594 C C . GLY A 1 195 ? 19.339 -5.422 -11.233 1.00 56.00 195 GLY A C 1
ATOM 1595 O O . GLY A 1 195 ? 18.772 -5.941 -10.269 1.00 56.00 195 GLY A O 1
ATOM 1596 N N . SER A 1 196 ? 19.782 -4.166 -11.184 1.00 67.75 196 SER A N 1
ATOM 1597 C CA . SER A 1 196 ? 19.437 -3.282 -10.063 1.00 67.75 196 SER A CA 1
ATOM 1598 C C . SER A 1 196 ? 17.910 -3.116 -9.958 1.00 67.75 196 SER A C 1
ATOM 1600 O O . SER A 1 196 ? 17.191 -3.285 -10.945 1.00 67.75 196 SER A O 1
ATOM 1602 N N . ALA A 1 197 ? 17.391 -2.748 -8.780 1.00 68.25 197 ALA A N 1
ATOM 1603 C CA . ALA A 1 197 ? 15.953 -2.501 -8.596 1.00 68.25 197 ALA A CA 1
ATOM 1604 C C . ALA A 1 197 ? 15.388 -1.495 -9.621 1.00 68.25 197 ALA A C 1
ATOM 1606 O O . ALA A 1 197 ? 14.272 -1.673 -10.104 1.00 68.25 197 ALA A O 1
ATOM 1607 N N . ALA A 1 198 ? 16.190 -0.501 -10.015 1.00 72.50 198 ALA A N 1
ATOM 1608 C CA . ALA A 1 198 ? 15.852 0.465 -11.056 1.00 72.50 198 ALA A CA 1
ATOM 1609 C C . ALA A 1 198 ? 15.740 -0.163 -12.456 1.00 72.50 198 ALA A C 1
ATOM 1611 O O . ALA A 1 198 ? 14.818 0.168 -13.196 1.00 72.50 198 ALA A O 1
ATOM 1612 N N . ALA A 1 199 ? 16.629 -1.094 -12.818 1.00 77.44 199 ALA A N 1
ATOM 1613 C CA . ALA A 1 199 ? 16.549 -1.799 -14.098 1.00 77.44 199 ALA A CA 1
ATOM 1614 C C . ALA A 1 199 ? 15.305 -2.699 -14.169 1.00 77.44 199 ALA A C 1
ATOM 1616 O O . ALA A 1 199 ? 14.601 -2.701 -15.177 1.00 77.44 199 ALA A O 1
ATOM 1617 N N . ALA A 1 200 ? 14.991 -3.405 -13.077 1.00 73.25 200 ALA A N 1
ATOM 1618 C CA . ALA A 1 200 ? 13.773 -4.209 -12.979 1.00 73.25 200 ALA A CA 1
ATOM 1619 C C . ALA A 1 200 ? 12.507 -3.342 -13.089 1.00 73.25 200 ALA A C 1
ATOM 1621 O O . ALA A 1 200 ? 11.572 -3.705 -13.799 1.00 73.25 200 ALA A O 1
ATOM 1622 N N . ALA A 1 201 ?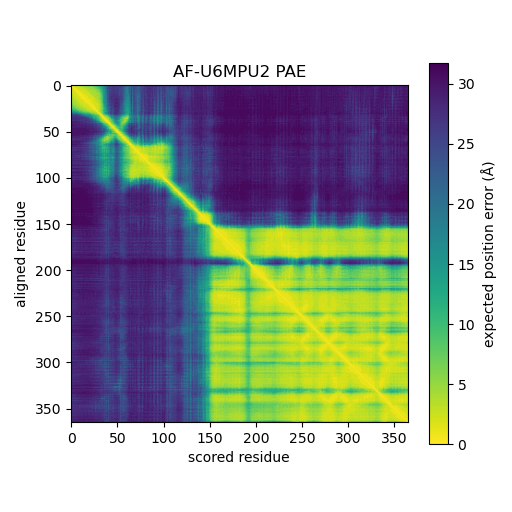 12.494 -2.172 -12.445 1.00 73.56 201 ALA A N 1
ATOM 1623 C CA . ALA A 1 201 ? 11.391 -1.221 -12.542 1.00 73.56 201 ALA A CA 1
ATOM 1624 C C . ALA A 1 201 ? 11.223 -0.641 -13.951 1.00 73.56 201 ALA A C 1
ATOM 1626 O O . ALA A 1 201 ? 10.104 -0.541 -14.442 1.00 73.56 201 ALA A O 1
ATOM 1627 N N . ALA A 1 202 ? 12.324 -0.281 -14.616 1.00 78.69 202 ALA A N 1
ATOM 1628 C CA . ALA A 1 202 ? 12.292 0.229 -15.983 1.00 78.69 202 ALA A CA 1
ATOM 1629 C C . ALA A 1 202 ? 11.780 -0.833 -16.967 1.00 78.69 202 ALA A C 1
ATOM 1631 O O . ALA A 1 202 ? 10.945 -0.529 -17.817 1.00 78.69 202 ALA A O 1
ATOM 1632 N N . ALA A 1 203 ? 12.220 -2.086 -16.815 1.00 80.25 203 ALA A N 1
ATOM 1633 C CA . ALA A 1 203 ? 11.720 -3.205 -17.607 1.00 80.25 203 ALA A CA 1
ATOM 1634 C C . ALA A 1 203 ? 10.224 -3.457 -17.357 1.00 80.25 203 ALA A C 1
ATOM 1636 O O . ALA A 1 203 ? 9.466 -3.622 -18.309 1.00 80.25 203 ALA A O 1
ATOM 1637 N N . ALA A 1 204 ? 9.782 -3.414 -16.096 1.00 80.81 204 ALA A N 1
ATOM 1638 C CA . ALA A 1 204 ? 8.371 -3.522 -15.735 1.00 80.81 204 ALA A CA 1
ATOM 1639 C C . ALA A 1 204 ? 7.526 -2.383 -16.330 1.00 80.81 204 ALA A C 1
ATOM 1641 O O . ALA A 1 204 ? 6.465 -2.638 -16.892 1.00 80.81 204 ALA A O 1
ATOM 1642 N N . ALA A 1 205 ? 8.006 -1.138 -16.270 1.00 79.00 205 ALA A N 1
ATOM 1643 C CA . ALA A 1 205 ? 7.326 0.013 -16.858 1.00 79.00 205 ALA A CA 1
ATOM 1644 C C . ALA A 1 205 ? 7.242 -0.087 -18.390 1.00 79.00 205 ALA A C 1
ATOM 1646 O O . ALA A 1 205 ? 6.190 0.186 -18.969 1.00 79.00 205 ALA A O 1
ATOM 1647 N N . ALA A 1 206 ? 8.318 -0.527 -19.050 1.00 82.50 206 ALA A N 1
ATOM 1648 C CA . ALA A 1 206 ? 8.325 -0.777 -20.489 1.00 82.50 206 ALA A CA 1
ATOM 1649 C C . ALA A 1 206 ? 7.355 -1.907 -20.874 1.00 82.50 206 ALA A C 1
ATOM 1651 O O . ALA A 1 206 ? 6.602 -1.765 -21.835 1.00 82.50 206 ALA A O 1
ATOM 1652 N N . ALA A 1 207 ? 7.311 -2.992 -20.096 1.00 83.56 207 ALA A N 1
ATOM 1653 C CA . ALA A 1 207 ? 6.372 -4.092 -20.300 1.00 83.56 207 ALA A CA 1
ATOM 1654 C C . ALA A 1 207 ? 4.912 -3.654 -20.082 1.00 83.56 207 ALA A C 1
ATOM 1656 O O . ALA A 1 207 ? 4.046 -3.987 -20.888 1.00 83.56 207 ALA A O 1
ATOM 1657 N N . ALA A 1 208 ? 4.646 -2.827 -19.067 1.00 82.38 208 ALA A N 1
ATOM 1658 C CA . ALA A 1 208 ? 3.331 -2.232 -18.838 1.00 82.38 208 ALA A CA 1
ATOM 1659 C C . ALA A 1 208 ? 2.903 -1.305 -19.985 1.00 82.38 208 ALA A C 1
ATOM 1661 O O . ALA A 1 208 ? 1.735 -1.284 -20.372 1.00 82.38 208 ALA A O 1
ATOM 1662 N N . ALA A 1 209 ? 3.841 -0.537 -20.547 1.00 82.44 209 ALA A N 1
ATOM 1663 C CA . ALA A 1 209 ? 3.588 0.318 -21.703 1.00 82.44 209 ALA A CA 1
ATOM 1664 C C . ALA A 1 209 ? 3.325 -0.497 -22.981 1.00 82.44 209 ALA A C 1
ATOM 1666 O O . ALA A 1 209 ? 2.483 -0.103 -23.785 1.00 82.44 209 ALA A O 1
ATOM 1667 N N . ALA A 1 210 ? 4.011 -1.631 -23.141 1.00 86.56 210 ALA A N 1
ATOM 1668 C CA . ALA A 1 210 ? 3.862 -2.540 -24.274 1.00 86.56 210 ALA A CA 1
ATOM 1669 C C . ALA A 1 210 ? 2.665 -3.500 -24.150 1.00 86.56 210 ALA A C 1
ATOM 1671 O O . ALA A 1 210 ? 2.325 -4.165 -25.130 1.00 86.56 210 ALA A O 1
ATOM 1672 N N . SER A 1 211 ? 2.026 -3.596 -22.977 1.00 89.25 211 SER A N 1
ATOM 1673 C CA . SER A 1 211 ? 0.881 -4.487 -22.784 1.00 89.25 211 SER A CA 1
ATOM 1674 C C . SER A 1 211 ? -0.253 -4.133 -23.757 1.00 89.25 211 SER A C 1
ATOM 1676 O O . SER A 1 211 ? -0.705 -2.981 -23.786 1.00 89.25 211 SER A O 1
ATOM 1678 N N . PRO A 1 212 ? -0.794 -5.111 -24.508 1.00 89.88 212 PRO A N 1
ATOM 1679 C CA . PRO A 1 212 ? -1.929 -4.875 -25.398 1.00 89.88 212 PRO A CA 1
ATOM 1680 C C . PRO A 1 212 ? -3.183 -4.448 -24.620 1.00 89.88 212 PRO A C 1
ATOM 1682 O O . PRO A 1 212 ? -4.047 -3.758 -25.166 1.00 89.88 212 PRO A O 1
ATOM 1685 N N . LEU A 1 213 ? -3.270 -4.791 -23.327 1.00 92.56 213 LEU A N 1
ATOM 1686 C CA . LEU A 1 213 ? -4.373 -4.370 -22.466 1.00 92.56 213 LEU A CA 1
ATOM 1687 C C . LEU A 1 213 ? -4.382 -2.859 -22.249 1.00 92.56 213 LEU A C 1
ATOM 1689 O O . LEU A 1 213 ? -5.454 -2.296 -22.052 1.00 92.56 213 LEU A O 1
ATOM 1693 N N . ARG A 1 214 ? -3.234 -2.176 -22.346 1.00 89.69 214 ARG A N 1
ATOM 1694 C CA . ARG A 1 214 ? -3.172 -0.714 -22.235 1.00 89.69 214 ARG A CA 1
ATOM 1695 C C . ARG A 1 214 ? -4.006 -0.028 -23.319 1.00 89.69 214 ARG A C 1
ATOM 1697 O O . ARG A 1 214 ? -4.734 0.914 -23.016 1.00 89.69 214 ARG A O 1
ATOM 1704 N N . GLY A 1 215 ? -3.927 -0.521 -24.557 1.00 88.19 215 GLY A N 1
ATOM 1705 C CA . GLY A 1 215 ? -4.728 -0.019 -25.676 1.00 88.19 215 GLY A CA 1
ATOM 1706 C C . GLY A 1 215 ? -6.220 -0.283 -25.481 1.00 88.19 215 GLY A C 1
ATOM 1707 O O . GLY A 1 215 ? -7.029 0.612 -25.700 1.00 88.19 215 GLY A O 1
ATOM 1708 N N . LEU A 1 216 ? -6.579 -1.473 -24.989 1.00 90.12 216 LEU A N 1
ATOM 1709 C CA . LEU A 1 216 ? -7.972 -1.816 -24.678 1.00 90.12 216 LEU A CA 1
ATOM 1710 C C . LEU A 1 216 ? -8.542 -0.960 -23.542 1.00 90.12 216 LEU A C 1
ATOM 1712 O O . LEU A 1 216 ? -9.669 -0.491 -23.640 1.00 90.12 216 LEU A O 1
ATOM 1716 N N . VAL A 1 217 ? -7.762 -0.712 -22.485 1.00 88.81 217 VAL A N 1
ATOM 1717 C CA . VAL A 1 217 ? -8.160 0.189 -21.394 1.00 88.81 217 VAL A CA 1
ATOM 1718 C C . VAL A 1 217 ? -8.386 1.603 -21.924 1.00 88.81 217 VAL A C 1
ATOM 1720 O O . VAL A 1 217 ? -9.365 2.229 -21.540 1.00 88.81 217 VAL A O 1
ATOM 1723 N N . ALA A 1 218 ? -7.534 2.099 -22.825 1.00 85.38 218 ALA A N 1
ATOM 1724 C CA . ALA A 1 218 ? -7.680 3.432 -23.413 1.00 85.38 218 ALA A CA 1
ATOM 1725 C C . ALA A 1 218 ? -8.909 3.582 -24.332 1.00 85.38 218 ALA A C 1
ATOM 1727 O O . ALA A 1 218 ? -9.347 4.702 -24.570 1.00 85.38 218 ALA A O 1
ATOM 1728 N N . GLN A 1 219 ? -9.460 2.475 -24.837 1.00 86.00 219 GLN A N 1
ATOM 1729 C CA . GLN A 1 219 ? -10.669 2.451 -25.670 1.00 86.00 219 GLN A CA 1
ATOM 1730 C C . GLN A 1 219 ? -11.967 2.365 -24.855 1.00 86.00 219 GLN A C 1
ATOM 1732 O O . GLN A 1 219 ? -13.043 2.328 -25.442 1.00 86.00 219 GLN A O 1
ATOM 1737 N N . LEU A 1 220 ? -11.899 2.302 -23.521 1.00 84.00 220 LEU A N 1
ATOM 1738 C CA . LEU A 1 220 ? -13.102 2.305 -22.693 1.00 84.00 220 LEU A CA 1
ATOM 1739 C C . LEU A 1 220 ? -13.795 3.670 -22.757 1.00 84.00 220 LEU A C 1
ATOM 1741 O O . LEU A 1 220 ? -13.181 4.697 -22.480 1.00 84.00 220 LEU A O 1
ATOM 1745 N N . ASP A 1 221 ? -15.104 3.661 -23.005 1.00 78.88 221 ASP A N 1
ATOM 1746 C CA . ASP A 1 221 ? -15.921 4.881 -23.081 1.00 78.88 221 ASP A CA 1
ATOM 1747 C C . ASP A 1 221 ? -16.096 5.587 -21.719 1.00 78.88 221 ASP A C 1
ATOM 1749 O O . ASP A 1 221 ? -16.550 6.729 -21.640 1.00 78.88 221 ASP A O 1
ATOM 1753 N N . SER A 1 222 ? -15.741 4.919 -20.614 1.00 78.69 222 SER A N 1
ATOM 1754 C CA . SER A 1 222 ? -15.887 5.455 -19.260 1.00 78.69 222 SER A CA 1
ATOM 1755 C C . SER A 1 222 ? -14.632 6.194 -18.797 1.00 78.69 222 SER A C 1
ATOM 1757 O O . SER A 1 222 ? -13.619 5.583 -18.450 1.00 78.69 222 SER A O 1
ATOM 1759 N N . PHE A 1 223 ? -14.748 7.520 -18.684 1.00 77.31 223 PHE A N 1
ATOM 1760 C CA . PHE A 1 223 ? -13.702 8.400 -18.150 1.00 77.31 223 PHE A CA 1
ATOM 1761 C C . PHE A 1 223 ? -13.246 8.008 -16.731 1.00 77.31 223 PHE A C 1
ATOM 1763 O O . PHE A 1 223 ? -12.090 8.210 -16.367 1.00 77.31 223 PHE A O 1
ATOM 1770 N N . GLU A 1 224 ? -14.138 7.422 -15.928 1.00 79.94 224 GLU A N 1
ATOM 1771 C CA . GLU A 1 224 ? -13.833 6.927 -14.581 1.00 79.94 224 GLU A CA 1
ATOM 1772 C C . GLU A 1 224 ? -13.081 5.587 -14.607 1.00 79.94 224 GLU A C 1
ATOM 1774 O O . GLU A 1 224 ? -12.210 5.343 -13.770 1.00 79.94 224 GLU A O 1
ATOM 1779 N N . ALA A 1 225 ? -13.394 4.718 -15.573 1.00 83.38 225 ALA A N 1
ATOM 1780 C CA . ALA A 1 225 ? -12.843 3.369 -15.644 1.00 83.38 225 ALA A CA 1
ATOM 1781 C C . ALA A 1 225 ? -11.390 3.340 -16.125 1.00 83.38 225 ALA A C 1
ATOM 1783 O O . ALA A 1 225 ? -10.579 2.587 -15.581 1.00 83.38 225 ALA A O 1
ATOM 1784 N N . VAL A 1 226 ? -11.056 4.172 -17.117 1.00 85.31 226 VAL A N 1
ATOM 1785 C CA . VAL A 1 226 ? -9.707 4.262 -17.699 1.00 85.31 226 VAL A CA 1
ATOM 1786 C C . VAL A 1 226 ? -8.624 4.435 -16.620 1.00 85.31 226 VAL A C 1
ATOM 1788 O O . VAL A 1 226 ? -7.745 3.576 -16.528 1.00 85.31 226 VAL A O 1
ATOM 1791 N N . PRO A 1 227 ? -8.653 5.471 -15.754 1.00 84.31 227 PRO A N 1
ATOM 1792 C CA . PRO A 1 227 ? -7.592 5.680 -14.771 1.00 84.31 227 PRO A CA 1
ATOM 1793 C C . PRO A 1 227 ? -7.531 4.576 -13.703 1.00 84.31 227 PRO A C 1
ATOM 1795 O O . PRO A 1 227 ? -6.437 4.232 -13.256 1.00 84.31 227 PRO A O 1
ATOM 1798 N N . VAL A 1 228 ? -8.668 3.973 -13.330 1.00 88.25 228 VAL A N 1
ATOM 1799 C CA . VAL A 1 228 ? -8.709 2.846 -12.381 1.00 88.25 228 VAL A CA 1
ATOM 1800 C C . VAL A 1 228 ? -8.030 1.610 -12.977 1.00 88.25 228 VAL A C 1
ATOM 1802 O O . VAL A 1 228 ? -7.155 1.020 -12.344 1.00 88.25 228 VAL A O 1
ATOM 1805 N N . PHE A 1 229 ? -8.362 1.233 -14.213 1.00 92.19 229 PHE A N 1
ATOM 1806 C CA . PHE A 1 229 ? -7.753 0.061 -14.844 1.00 92.19 229 PHE A CA 1
ATOM 1807 C C . PHE A 1 229 ? -6.294 0.278 -15.247 1.00 92.19 229 PHE A C 1
ATOM 1809 O O . PHE A 1 229 ? -5.510 -0.669 -15.189 1.00 92.19 229 PHE A O 1
ATOM 1816 N N . LEU A 1 230 ? -5.883 1.511 -15.560 1.00 88.62 230 LEU A N 1
ATOM 1817 C CA . LEU A 1 230 ? -4.462 1.833 -15.717 1.00 88.62 230 LEU A CA 1
ATOM 1818 C C . LEU A 1 230 ? -3.679 1.598 -14.417 1.00 88.62 230 LEU A C 1
ATOM 1820 O O . LEU A 1 230 ? -2.545 1.125 -14.480 1.00 88.62 230 LEU A O 1
ATOM 1824 N N . LYS A 1 231 ? -4.280 1.851 -13.245 1.00 89.75 231 LYS A N 1
ATOM 1825 C CA . LYS A 1 231 ? -3.664 1.519 -11.950 1.00 89.75 231 LYS A CA 1
ATOM 1826 C C . LYS A 1 231 ? -3.588 0.014 -11.699 1.00 89.75 231 LYS A C 1
ATOM 1828 O O . LYS A 1 231 ? -2.614 -0.445 -11.112 1.00 89.75 231 LYS A O 1
ATOM 1833 N N . PHE A 1 232 ? -4.560 -0.764 -12.173 1.00 93.62 232 PHE A N 1
ATOM 1834 C CA . PHE A 1 232 ? -4.511 -2.231 -12.083 1.00 93.62 232 PHE A CA 1
ATOM 1835 C C . PHE A 1 232 ? -3.396 -2.797 -12.971 1.00 93.62 232 PHE A C 1
ATOM 1837 O O . PHE A 1 232 ? -2.663 -3.687 -12.549 1.00 93.62 232 PHE A O 1
ATOM 1844 N N . LEU A 1 233 ? -3.225 -2.234 -14.170 1.00 91.62 233 LEU A N 1
ATOM 1845 C CA . LEU A 1 233 ? -2.115 -2.570 -15.058 1.00 91.62 233 LEU A CA 1
ATOM 1846 C C . LEU A 1 233 ? -0.768 -2.231 -14.400 1.00 91.62 233 LEU A C 1
ATOM 1848 O O . LEU A 1 233 ? 0.111 -3.079 -14.306 1.00 91.62 233 LEU A O 1
ATOM 1852 N N . GLU A 1 234 ? -0.617 -1.013 -13.874 1.00 89.25 234 GLU A N 1
ATOM 1853 C CA . GLU A 1 234 ? 0.587 -0.603 -13.143 1.00 89.25 234 GLU A CA 1
ATOM 1854 C C . GLU A 1 234 ? 0.884 -1.538 -11.959 1.00 89.25 234 GLU A C 1
ATOM 1856 O O . GLU A 1 234 ? 2.033 -1.940 -11.767 1.00 89.25 234 GLU A O 1
ATOM 1861 N N . PHE A 1 235 ? -0.143 -1.945 -11.207 1.00 92.69 235 PHE A N 1
ATOM 1862 C CA . PHE A 1 235 ? -0.024 -2.918 -10.123 1.00 92.69 235 PHE A CA 1
ATOM 1863 C C . PHE A 1 235 ? 0.506 -4.270 -10.617 1.00 92.69 235 PHE A C 1
ATOM 1865 O O . PHE A 1 235 ? 1.474 -4.769 -10.044 1.00 92.69 235 PHE A O 1
ATOM 1872 N N . ASN A 1 236 ? -0.051 -4.827 -11.700 1.00 93.75 236 ASN A N 1
ATOM 1873 C CA . ASN A 1 236 ? 0.396 -6.104 -12.268 1.00 93.75 236 ASN A CA 1
ATOM 1874 C C . ASN A 1 236 ? 1.902 -6.116 -12.556 1.00 93.75 236 ASN A C 1
ATOM 1876 O O . ASN A 1 236 ? 2.580 -7.076 -12.200 1.00 93.75 236 ASN A O 1
ATOM 1880 N N . PHE A 1 237 ? 2.441 -5.057 -13.158 1.00 91.44 237 PHE A N 1
ATOM 1881 C CA . PHE A 1 237 ? 3.861 -5.004 -13.521 1.00 91.44 237 PHE A CA 1
ATOM 1882 C C . PHE A 1 237 ? 4.773 -4.554 -12.371 1.00 91.44 237 PHE A C 1
ATOM 1884 O O . PHE A 1 237 ? 5.951 -4.900 -12.352 1.00 91.44 237 PHE A O 1
ATOM 1891 N N . SER A 1 238 ? 4.253 -3.826 -11.381 1.00 90.50 238 SER A N 1
ATOM 1892 C CA . SER A 1 238 ? 5.055 -3.338 -10.246 1.00 90.50 238 SER A CA 1
ATOM 1893 C C . SER A 1 238 ? 5.382 -4.420 -9.212 1.00 90.50 238 SER A C 1
ATOM 1895 O O . SER A 1 238 ? 6.272 -4.228 -8.374 1.00 90.50 238 SER A O 1
ATOM 1897 N N . ILE A 1 239 ? 4.669 -5.550 -9.234 1.00 91.88 239 ILE A N 1
ATOM 1898 C CA . ILE A 1 239 ? 4.879 -6.670 -8.313 1.00 91.88 239 ILE A CA 1
ATOM 1899 C C . ILE A 1 239 ? 6.147 -7.430 -8.691 1.00 91.88 239 ILE A C 1
ATOM 1901 O O . ILE A 1 239 ? 6.295 -7.952 -9.787 1.00 91.88 239 ILE A O 1
ATOM 1905 N N . LEU A 1 240 ? 7.048 -7.546 -7.724 1.00 88.81 240 LEU A N 1
ATOM 1906 C CA . LEU A 1 240 ? 8.265 -8.344 -7.814 1.00 88.81 240 LEU A CA 1
ATOM 1907 C C . LEU A 1 240 ? 8.050 -9.771 -7.310 1.00 88.81 240 LEU A C 1
ATOM 1909 O O . LEU A 1 240 ? 8.669 -10.708 -7.806 1.00 88.81 240 LEU A O 1
ATOM 1913 N N . LYS A 1 241 ? 7.248 -9.929 -6.248 1.00 89.81 241 LYS A N 1
ATOM 1914 C CA . LYS A 1 241 ? 6.929 -11.222 -5.627 1.00 89.81 241 LYS A CA 1
ATOM 1915 C C . LYS A 1 241 ? 5.546 -11.174 -4.996 1.00 89.81 241 LYS A C 1
ATOM 1917 O O . LYS A 1 241 ? 5.172 -10.165 -4.398 1.00 89.81 241 LYS A O 1
ATOM 1922 N N . THR A 1 242 ? 4.830 -12.290 -5.042 1.00 93.69 242 THR A N 1
ATOM 1923 C CA . THR A 1 242 ? 3.553 -12.449 -4.346 1.00 93.69 242 THR A CA 1
ATOM 1924 C C . THR A 1 242 ? 3.345 -13.887 -3.879 1.00 93.69 242 THR A C 1
ATOM 1926 O O . THR A 1 242 ? 3.835 -14.826 -4.504 1.00 93.69 242 THR A O 1
ATOM 1929 N N . ASN A 1 243 ? 2.606 -14.061 -2.782 1.00 93.00 243 ASN A N 1
ATOM 1930 C CA . ASN A 1 243 ? 2.151 -15.368 -2.300 1.00 93.00 243 ASN A CA 1
ATOM 1931 C C . ASN A 1 243 ? 0.760 -15.755 -2.853 1.00 93.00 243 ASN A C 1
ATOM 1933 O O . ASN A 1 243 ? 0.167 -16.738 -2.405 1.00 93.00 243 ASN A O 1
ATOM 1937 N N . PHE A 1 244 ? 0.217 -15.006 -3.823 1.00 94.31 244 PHE A N 1
ATOM 1938 C CA . PHE A 1 244 ? -1.150 -15.188 -4.324 1.00 94.31 244 PHE A CA 1
ATOM 1939 C C . PHE A 1 244 ? -1.465 -16.638 -4.731 1.00 94.31 244 PHE A C 1
ATOM 1941 O O . PHE A 1 244 ? -2.527 -17.156 -4.389 1.00 94.31 244 PHE A O 1
ATOM 1948 N N . PHE A 1 245 ? -0.516 -17.340 -5.355 1.00 93.31 245 PHE A N 1
ATOM 1949 C CA . PHE A 1 245 ? -0.685 -18.725 -5.823 1.00 93.31 245 PHE A CA 1
ATOM 1950 C C . PHE A 1 245 ? -0.257 -19.799 -4.810 1.00 93.31 245 PHE A C 1
ATOM 1952 O O . PHE A 1 245 ? -0.353 -20.991 -5.097 1.00 93.31 245 PHE A O 1
ATOM 1959 N N . VAL A 1 246 ? 0.203 -19.404 -3.619 1.00 90.69 246 VAL A N 1
ATOM 1960 C CA . VAL A 1 246 ? 0.609 -20.336 -2.557 1.00 90.69 246 VAL A CA 1
ATOM 1961 C C . VAL A 1 246 ? -0.640 -20.868 -1.835 1.00 90.69 246 VAL A C 1
ATOM 1963 O O . VAL A 1 246 ? -1.460 -20.064 -1.385 1.00 90.69 246 VAL A O 1
ATOM 1966 N N . PRO A 1 247 ? -0.851 -22.191 -1.725 1.00 88.38 247 PRO A N 1
ATOM 1967 C CA . PRO A 1 247 ? -1.976 -22.740 -0.964 1.00 88.38 247 PRO A CA 1
ATOM 1968 C C . PRO A 1 247 ? -1.799 -22.503 0.548 1.00 88.38 247 PRO A C 1
ATOM 1970 O O . PRO A 1 247 ? -0.686 -22.284 1.004 1.00 88.38 247 PRO A O 1
ATOM 1973 N N . ALA A 1 248 ? -2.889 -22.583 1.322 1.00 87.50 248 ALA A N 1
ATOM 1974 C CA . ALA A 1 248 ? -2.877 -22.501 2.793 1.00 87.50 248 ALA A CA 1
ATOM 1975 C C . ALA A 1 248 ? -2.148 -21.260 3.362 1.00 87.50 248 ALA A C 1
ATOM 1977 O O . ALA A 1 248 ? -1.122 -21.367 4.025 1.00 87.50 248 ALA A O 1
ATOM 1978 N N . LYS A 1 249 ? -2.713 -20.073 3.118 1.00 87.38 249 LYS A N 1
ATOM 1979 C CA . LYS A 1 249 ? -2.188 -18.779 3.583 1.00 87.38 249 LYS A CA 1
ATOM 1980 C C . LYS A 1 249 ? -3.220 -18.027 4.419 1.00 87.38 249 LYS A C 1
ATOM 1982 O O . LYS A 1 249 ? -4.419 -18.161 4.185 1.00 87.38 249 LYS A O 1
ATOM 1987 N N . CYS A 1 250 ? -2.746 -17.213 5.360 1.00 88.25 250 CYS A N 1
ATOM 1988 C CA . CYS A 1 250 ? -3.597 -16.396 6.234 1.00 88.25 250 CYS A CA 1
ATOM 1989 C C . CYS A 1 250 ? -3.887 -14.993 5.659 1.00 88.25 250 CYS A C 1
ATOM 1991 O O . CYS A 1 250 ? -4.756 -14.282 6.162 1.00 88.25 250 CYS A O 1
ATOM 1993 N N . GLY A 1 251 ? -3.179 -14.602 4.597 1.00 90.88 251 GLY A N 1
ATOM 1994 C CA . GLY A 1 251 ? -3.331 -13.324 3.911 1.00 90.88 251 GLY A CA 1
ATOM 1995 C C . GLY A 1 251 ? -2.568 -13.299 2.588 1.00 90.88 251 GLY A C 1
ATOM 1996 O O . GLY A 1 251 ? -1.802 -14.210 2.265 1.00 90.88 251 GLY A O 1
ATOM 1997 N N . PHE A 1 252 ? -2.793 -12.250 1.807 1.00 94.75 252 PHE A N 1
ATOM 1998 C CA . PHE A 1 252 ? -2.092 -11.980 0.561 1.00 94.75 252 PHE A CA 1
ATOM 1999 C C . PHE A 1 252 ? -0.983 -10.962 0.791 1.00 94.75 252 PHE A C 1
ATOM 2001 O O . PHE A 1 252 ? -1.210 -9.937 1.424 1.00 94.75 252 PHE A O 1
ATOM 2008 N N . GLY A 1 253 ? 0.195 -11.230 0.243 1.00 95.06 253 GLY A N 1
ATOM 2009 C CA . GLY A 1 253 ? 1.339 -10.331 0.237 1.00 95.06 253 GLY A CA 1
ATOM 2010 C C . GLY A 1 253 ? 1.755 -10.008 -1.192 1.00 95.06 253 GLY A C 1
ATOM 2011 O O . GLY A 1 253 ? 1.906 -10.903 -2.030 1.00 95.06 253 GLY A O 1
ATOM 2012 N N . PHE A 1 254 ? 1.971 -8.727 -1.462 1.00 95.62 254 PHE A N 1
ATOM 2013 C CA . PHE A 1 254 ? 2.430 -8.210 -2.745 1.00 95.62 254 PHE A CA 1
ATOM 2014 C C . PHE A 1 254 ? 3.637 -7.314 -2.508 1.00 95.62 254 PHE A C 1
ATOM 2016 O O . PHE A 1 254 ? 3.517 -6.212 -1.974 1.00 95.62 254 PHE A O 1
ATOM 2023 N N . ARG A 1 255 ? 4.823 -7.789 -2.886 1.00 93.31 255 ARG A N 1
ATOM 2024 C CA . ARG A 1 255 ? 6.050 -6.998 -2.823 1.00 93.31 255 ARG A CA 1
ATOM 2025 C C . ARG A 1 255 ? 6.192 -6.201 -4.108 1.00 93.31 255 ARG A C 1
ATOM 2027 O O . ARG A 1 255 ? 6.502 -6.773 -5.146 1.00 93.31 255 ARG A O 1
ATOM 2034 N N . LEU A 1 256 ? 6.026 -4.896 -4.004 1.00 92.19 256 LEU A N 1
ATOM 2035 C CA . LEU A 1 256 ? 6.172 -3.913 -5.064 1.00 92.19 256 LEU A CA 1
ATOM 2036 C C . LEU A 1 256 ? 7.604 -3.362 -5.096 1.00 92.19 256 LEU A C 1
ATOM 2038 O O . LEU A 1 256 ? 8.241 -3.164 -4.050 1.00 92.19 256 LEU A O 1
ATOM 2042 N N . CYS A 1 257 ? 8.111 -3.100 -6.298 1.00 89.19 257 CYS A N 1
ATOM 2043 C CA . CYS A 1 257 ? 9.330 -2.315 -6.475 1.00 89.19 257 CYS A CA 1
ATOM 2044 C C . CYS A 1 257 ? 9.067 -0.880 -6.031 1.00 89.19 257 CYS A C 1
ATOM 2046 O O . CYS A 1 257 ? 8.102 -0.311 -6.510 1.00 89.19 257 CYS A O 1
ATOM 2048 N N . GLY A 1 258 ? 9.896 -0.268 -5.178 1.00 87.31 258 GLY A N 1
ATOM 2049 C CA . GLY A 1 258 ? 9.630 1.099 -4.702 1.00 87.31 258 GLY A CA 1
ATOM 2050 C C . GLY A 1 258 ? 9.721 2.190 -5.777 1.00 87.31 258 GLY A C 1
ATOM 2051 O O . GLY A 1 258 ? 9.209 3.287 -5.573 1.00 87.31 258 GLY A O 1
ATOM 2052 N N . GLU A 1 259 ? 10.293 1.877 -6.942 1.00 86.31 259 GLU A N 1
ATOM 2053 C CA . GLU A 1 259 ? 10.360 2.783 -8.092 1.00 86.31 259 GLU A CA 1
ATOM 2054 C C . GLU A 1 259 ? 9.000 3.113 -8.715 1.00 86.31 259 GLU A C 1
ATOM 2056 O O . GLU A 1 259 ? 8.897 4.147 -9.373 1.00 86.31 259 GLU A O 1
ATOM 2061 N N . PHE A 1 260 ? 7.959 2.306 -8.468 1.00 83.38 260 PHE A N 1
ATOM 2062 C CA . PHE A 1 260 ? 6.592 2.593 -8.931 1.00 83.38 260 PHE A CA 1
ATOM 2063 C C . PHE A 1 260 ? 6.011 3.889 -8.349 1.00 83.38 260 PHE A C 1
ATOM 2065 O O . PHE A 1 260 ? 5.040 4.430 -8.866 1.00 83.38 260 PHE A O 1
ATOM 2072 N N . LEU A 1 261 ? 6.587 4.392 -7.255 1.00 83.81 261 LEU A N 1
ATOM 2073 C CA . LEU A 1 261 ? 6.111 5.612 -6.623 1.00 83.81 261 LEU A CA 1
ATOM 2074 C C . LEU A 1 261 ? 6.507 6.847 -7.445 1.00 83.81 261 LEU A C 1
ATOM 2076 O O . LEU A 1 261 ? 7.654 6.929 -7.911 1.00 83.81 261 LEU A O 1
ATOM 2080 N N . PRO A 1 262 ? 5.605 7.835 -7.571 1.00 78.81 262 PRO A N 1
ATOM 2081 C CA . PRO A 1 262 ? 5.909 9.100 -8.227 1.00 78.81 262 PRO A CA 1
ATOM 2082 C C . PRO A 1 262 ? 7.020 9.839 -7.472 1.00 78.81 262 PRO A C 1
ATOM 2084 O O . PRO A 1 262 ? 7.013 9.921 -6.240 1.00 78.81 262 PRO A O 1
ATOM 2087 N N . LYS A 1 263 ? 7.999 10.370 -8.212 1.00 73.88 263 LYS A N 1
ATOM 2088 C CA . LYS A 1 263 ? 9.145 11.102 -7.634 1.00 73.88 263 LYS A CA 1
ATOM 2089 C C . LYS A 1 263 ? 8.706 12.418 -6.992 1.00 73.88 263 LYS A C 1
ATOM 2091 O O . LYS A 1 263 ? 9.364 12.906 -6.078 1.00 73.88 263 LYS A O 1
ATOM 2096 N N . GLU A 1 264 ? 7.601 12.965 -7.481 1.00 73.88 264 GLU A N 1
ATOM 2097 C CA . GLU A 1 264 ? 6.994 14.221 -7.061 1.00 73.88 264 GLU A CA 1
ATOM 2098 C C . GLU A 1 264 ? 6.509 14.131 -5.608 1.00 73.88 264 GLU A C 1
ATOM 2100 O O . GLU A 1 264 ? 6.733 15.052 -4.823 1.00 73.88 264 GLU A O 1
ATOM 2105 N N . ASP A 1 265 ? 5.919 12.991 -5.232 1.00 70.38 265 ASP A N 1
ATOM 2106 C CA . ASP A 1 265 ? 5.424 12.749 -3.874 1.00 70.38 265 ASP A CA 1
ATOM 2107 C C . ASP A 1 265 ? 6.481 12.107 -2.965 1.00 70.38 265 ASP A C 1
ATOM 2109 O O . ASP A 1 265 ? 6.482 12.333 -1.751 1.00 70.38 265 ASP A O 1
ATOM 2113 N N . PHE A 1 266 ? 7.394 11.317 -3.544 1.00 76.25 266 PHE A N 1
ATOM 2114 C CA . PHE A 1 266 ? 8.396 10.535 -2.820 1.00 76.25 266 PHE A CA 1
ATOM 2115 C C . PHE A 1 266 ? 9.811 10.842 -3.324 1.00 76.25 266 PHE A C 1
ATOM 2117 O O . PHE A 1 266 ? 10.374 10.107 -4.135 1.00 76.25 266 PHE A O 1
ATOM 2124 N N . GLN A 1 267 ? 10.413 11.908 -2.783 1.00 74.06 267 GLN A N 1
ATOM 2125 C CA . GLN A 1 267 ? 11.789 12.322 -3.106 1.00 74.06 267 GLN A CA 1
ATOM 2126 C C . GLN A 1 267 ? 12.809 11.196 -2.885 1.00 74.06 267 GLN A C 1
ATOM 2128 O O . GLN A 1 267 ? 13.684 10.969 -3.715 1.00 74.06 267 GLN A O 1
ATOM 2133 N N . ASN A 1 268 ? 12.666 10.471 -1.771 1.00 79.88 268 ASN A N 1
ATOM 2134 C CA . ASN A 1 268 ? 13.438 9.270 -1.480 1.00 79.88 268 ASN A CA 1
ATOM 2135 C C . ASN A 1 268 ? 12.533 8.057 -1.664 1.00 79.88 268 ASN A C 1
ATOM 2137 O O . ASN A 1 268 ? 11.608 7.838 -0.875 1.00 79.88 268 ASN A O 1
ATOM 2141 N N . LYS A 1 269 ? 12.804 7.259 -2.695 1.00 85.50 269 LYS A N 1
ATOM 2142 C CA . LYS A 1 269 ? 12.055 6.028 -2.932 1.00 85.50 269 LYS A CA 1
ATOM 2143 C C . LYS A 1 269 ? 12.593 4.896 -2.057 1.00 85.50 269 LYS A C 1
ATOM 2145 O O . LYS A 1 269 ? 13.807 4.765 -1.895 1.00 85.50 269 LYS A O 1
ATOM 2150 N N . PRO A 1 270 ? 11.718 4.073 -1.461 1.00 90.81 270 PRO A N 1
ATOM 2151 C CA . PRO A 1 270 ? 12.150 2.883 -0.757 1.00 90.81 270 PRO A CA 1
ATOM 2152 C C . PRO A 1 270 ? 12.673 1.853 -1.761 1.00 90.81 270 PRO A C 1
ATOM 2154 O O . PRO A 1 270 ? 12.338 1.877 -2.941 1.00 90.81 270 PRO A O 1
ATOM 2157 N N . PHE A 1 271 ? 13.434 0.881 -1.276 1.00 89.44 271 PHE A N 1
ATOM 2158 C CA . PHE A 1 271 ? 13.843 -0.263 -2.083 1.00 89.44 271 PHE A CA 1
ATOM 2159 C C . PHE A 1 271 ? 12.641 -1.140 -2.462 1.00 89.44 271 PHE A C 1
ATOM 2161 O O . PHE A 1 271 ? 12.502 -1.587 -3.600 1.00 89.44 271 PHE A O 1
ATOM 2168 N N . SER A 1 272 ? 11.741 -1.389 -1.508 1.00 91.12 272 SER A N 1
ATOM 2169 C CA . SER A 1 272 ? 10.500 -2.115 -1.781 1.00 91.12 272 SER A CA 1
ATOM 2170 C C . SER A 1 272 ? 9.394 -1.764 -0.802 1.00 91.12 272 SER A C 1
ATOM 2172 O O . SER A 1 272 ? 9.660 -1.475 0.368 1.00 91.12 272 SER A O 1
ATOM 2174 N N . VAL A 1 273 ? 8.161 -1.893 -1.275 1.00 94.25 273 VAL A N 1
ATOM 2175 C CA . VAL A 1 273 ? 6.944 -1.782 -0.473 1.00 94.25 273 VAL A CA 1
ATOM 2176 C C . VAL A 1 273 ? 6.245 -3.132 -0.505 1.00 94.25 273 VAL A C 1
ATOM 2178 O O . VAL A 1 273 ? 6.035 -3.678 -1.578 1.00 94.25 273 VAL A O 1
ATOM 2181 N N . VAL A 1 274 ? 5.897 -3.699 0.643 1.00 94.00 274 VAL A N 1
ATOM 2182 C CA . VAL A 1 274 ? 5.075 -4.909 0.715 1.00 94.00 274 VAL A CA 1
ATOM 2183 C C . VAL A 1 274 ? 3.692 -4.513 1.190 1.00 94.00 274 VAL A C 1
ATOM 2185 O O . VAL A 1 274 ? 3.536 -4.005 2.299 1.00 94.00 274 VAL A O 1
ATOM 2188 N N . PHE A 1 275 ? 2.704 -4.714 0.331 1.00 95.12 275 PHE A N 1
ATOM 2189 C CA . PHE A 1 275 ? 1.303 -4.538 0.662 1.00 95.12 275 PHE A CA 1
ATOM 2190 C C . PHE A 1 275 ? 0.720 -5.884 1.083 1.00 95.12 275 PHE A C 1
ATOM 2192 O O . PHE A 1 275 ? 0.868 -6.876 0.367 1.00 95.12 275 PHE A O 1
ATOM 2199 N N . HIS A 1 276 ? 0.083 -5.913 2.247 1.00 94.25 276 HIS A N 1
ATOM 2200 C CA . HIS A 1 276 ? -0.553 -7.095 2.804 1.00 94.25 276 HIS A CA 1
ATOM 2201 C C . HIS A 1 276 ? -2.060 -6.875 2.917 1.00 94.25 276 HIS A C 1
ATOM 2203 O O . HIS A 1 276 ? -2.513 -5.837 3.398 1.00 94.25 276 HIS A O 1
ATOM 2209 N N . LEU A 1 277 ? -2.830 -7.878 2.513 1.00 94.50 277 LEU A N 1
ATOM 2210 C CA . LEU A 1 277 ? -4.283 -7.905 2.614 1.00 94.50 277 LEU A CA 1
ATOM 2211 C C . LEU A 1 277 ? -4.703 -9.191 3.323 1.00 94.50 277 LEU A C 1
ATOM 2213 O O . LEU A 1 277 ? -4.494 -10.287 2.805 1.00 94.50 277 LEU A O 1
ATOM 2217 N N . ALA A 1 278 ? -5.314 -9.064 4.494 1.00 92.38 278 ALA A N 1
ATOM 2218 C CA . ALA A 1 278 ? -5.834 -10.176 5.277 1.00 92.38 278 ALA A CA 1
ATOM 2219 C C . ALA A 1 278 ? -7.302 -9.930 5.646 1.00 92.38 278 ALA A C 1
ATOM 2221 O O . ALA A 1 278 ? -7.790 -8.803 5.603 1.00 92.38 278 ALA A O 1
ATOM 2222 N N . ALA A 1 279 ? -8.009 -10.984 6.059 1.00 90.69 279 ALA A N 1
ATOM 2223 C CA . ALA A 1 279 ? -9.430 -10.889 6.406 1.00 90.69 279 ALA A CA 1
ATOM 2224 C C . ALA A 1 279 ? -9.718 -9.884 7.540 1.00 90.69 279 ALA A C 1
ATOM 2226 O O . ALA A 1 279 ? -10.771 -9.253 7.548 1.00 90.69 279 ALA A O 1
ATOM 2227 N N . ALA A 1 280 ? -8.783 -9.724 8.483 1.00 90.31 280 ALA A N 1
ATOM 2228 C CA . ALA A 1 280 ? -8.941 -8.859 9.653 1.00 90.31 280 ALA A CA 1
ATOM 2229 C C . ALA A 1 280 ? -8.148 -7.541 9.576 1.00 90.31 280 ALA A C 1
ATOM 2231 O O . ALA A 1 280 ? -8.286 -6.702 10.469 1.00 90.31 280 ALA A O 1
ATOM 2232 N N . ALA A 1 281 ? -7.281 -7.365 8.572 1.00 93.88 281 ALA A N 1
ATOM 2233 C CA . ALA A 1 281 ? -6.354 -6.240 8.539 1.00 93.88 281 ALA A CA 1
ATOM 2234 C C . ALA A 1 281 ? -5.768 -5.955 7.153 1.00 93.88 281 ALA A C 1
ATOM 2236 O O . ALA A 1 281 ? -5.573 -6.850 6.329 1.00 93.88 281 ALA A O 1
ATOM 2237 N N . LEU A 1 282 ? -5.372 -4.700 6.971 1.00 94.94 282 LEU A N 1
ATOM 2238 C CA . LEU A 1 282 ? -4.453 -4.255 5.933 1.00 94.94 282 LEU A CA 1
ATOM 2239 C C . LEU A 1 282 ? -3.055 -4.110 6.527 1.00 94.94 282 LEU A C 1
ATOM 2241 O O . LEU A 1 282 ? -2.893 -3.756 7.692 1.00 94.94 282 LEU A O 1
ATOM 2245 N N . GLY A 1 283 ? -2.026 -4.344 5.726 1.00 94.50 283 GLY A N 1
ATOM 2246 C CA . GLY A 1 283 ? -0.650 -4.180 6.161 1.00 94.50 283 GLY A CA 1
ATOM 2247 C C . GLY A 1 283 ? 0.210 -3.486 5.122 1.00 94.50 283 GLY A C 1
ATOM 2248 O O . GLY A 1 283 ? 0.035 -3.661 3.918 1.00 94.50 283 GLY A O 1
ATOM 2249 N N . LEU A 1 284 ? 1.177 -2.711 5.600 1.00 96.00 284 LEU A N 1
ATOM 2250 C CA . LEU A 1 284 ? 2.182 -2.070 4.768 1.00 96.00 284 LEU A CA 1
ATOM 2251 C C . LEU A 1 284 ? 3.561 -2.240 5.399 1.00 96.00 284 LEU A C 1
ATOM 2253 O O . LEU A 1 284 ? 3.763 -1.896 6.561 1.00 96.00 284 LEU A O 1
ATOM 2257 N N . HIS A 1 285 ? 4.521 -2.741 4.629 1.00 95.50 285 HIS A N 1
ATOM 2258 C CA . HIS A 1 285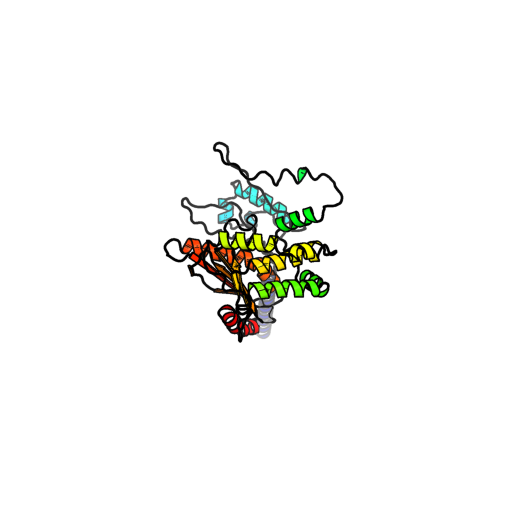 ? 5.921 -2.846 5.027 1.00 95.50 285 HIS A CA 1
ATOM 2259 C C . HIS A 1 285 ? 6.795 -2.078 4.046 1.00 95.50 285 HIS A C 1
ATOM 2261 O O . HIS A 1 285 ? 6.911 -2.448 2.881 1.00 95.50 285 HIS A O 1
ATOM 2267 N N . VAL A 1 286 ? 7.458 -1.029 4.513 1.00 95.00 286 VAL A N 1
ATOM 2268 C CA . VAL A 1 286 ? 8.393 -0.255 3.693 1.00 95.00 286 VAL A CA 1
ATOM 2269 C C . VAL A 1 286 ? 9.816 -0.635 4.067 1.00 95.00 286 VAL A C 1
ATOM 2271 O O . VAL A 1 286 ? 10.161 -0.654 5.249 1.00 95.00 286 VAL A O 1
ATOM 2274 N N . ARG A 1 287 ? 10.644 -0.936 3.063 1.00 92.94 287 ARG A N 1
ATOM 2275 C CA . ARG A 1 287 ? 12.061 -1.293 3.220 1.00 92.94 287 ARG A CA 1
ATOM 2276 C C . ARG A 1 287 ? 12.913 -0.308 2.429 1.00 92.94 287 ARG A C 1
ATOM 2278 O O . ARG A 1 287 ? 12.712 -0.167 1.228 1.00 92.94 287 ARG A O 1
ATOM 2285 N N . CYS A 1 288 ? 13.881 0.336 3.073 1.00 91.12 288 CYS A N 1
ATOM 2286 C CA . CYS A 1 288 ? 14.791 1.293 2.431 1.00 91.12 288 CYS A CA 1
ATOM 2287 C C . CYS A 1 288 ? 16.009 0.620 1.769 1.00 91.12 288 CYS A C 1
ATOM 2289 O O . CYS A 1 288 ? 16.784 1.290 1.105 1.00 91.12 288 CYS A O 1
ATOM 2291 N N . SER A 1 289 ? 16.191 -0.693 1.942 1.00 88.12 289 SER A N 1
ATOM 2292 C CA . SER A 1 289 ? 17.298 -1.467 1.356 1.00 88.12 289 SER A CA 1
ATOM 2293 C C . SER A 1 289 ? 16.911 -2.941 1.186 1.00 88.12 289 SER A C 1
ATOM 2295 O O . SER A 1 289 ? 15.843 -3.366 1.643 1.00 88.12 289 SER A O 1
ATOM 2297 N N . GLU A 1 290 ? 17.772 -3.721 0.530 1.00 85.75 290 GLU A N 1
ATOM 2298 C CA . GLU A 1 290 ? 17.550 -5.150 0.296 1.00 85.75 290 GLU A CA 1
ATOM 2299 C C . GLU A 1 290 ? 17.559 -5.985 1.574 1.00 85.75 290 GLU A C 1
ATOM 2301 O O . GLU A 1 290 ? 16.676 -6.830 1.761 1.00 85.75 290 GLU A O 1
ATOM 2306 N N . VAL A 1 291 ? 18.501 -5.702 2.472 1.00 85.62 291 VAL A N 1
ATOM 2307 C CA . VAL A 1 291 ? 18.558 -6.247 3.829 1.00 85.62 291 VAL A CA 1
ATOM 2308 C C . VAL A 1 291 ? 18.258 -5.099 4.778 1.00 85.62 291 VAL A C 1
ATOM 2310 O O . VAL A 1 291 ? 19.041 -4.166 4.904 1.00 85.62 291 VAL A O 1
ATOM 2313 N N . ALA A 1 292 ? 17.084 -5.143 5.399 1.00 87.06 292 ALA A N 1
ATOM 2314 C CA . ALA A 1 292 ? 16.538 -4.028 6.155 1.00 87.06 292 ALA A CA 1
ATOM 2315 C C . ALA A 1 292 ? 15.884 -4.524 7.438 1.00 87.06 292 ALA A C 1
ATOM 2317 O O . ALA A 1 292 ? 15.153 -5.519 7.401 1.00 87.06 292 ALA A O 1
ATOM 2318 N N . ARG A 1 293 ? 16.086 -3.775 8.521 1.00 85.19 293 ARG A N 1
ATOM 2319 C CA . ARG A 1 293 ? 15.537 -4.059 9.847 1.00 85.19 293 ARG A CA 1
ATOM 2320 C C . ARG A 1 293 ? 14.643 -2.937 10.349 1.00 85.19 293 ARG A C 1
ATOM 2322 O O . ARG A 1 293 ? 14.898 -1.748 10.127 1.00 85.19 293 ARG A O 1
ATOM 2329 N N . GLY A 1 294 ? 13.629 -3.328 11.105 1.00 87.00 294 GLY A N 1
ATOM 2330 C CA . GLY A 1 294 ? 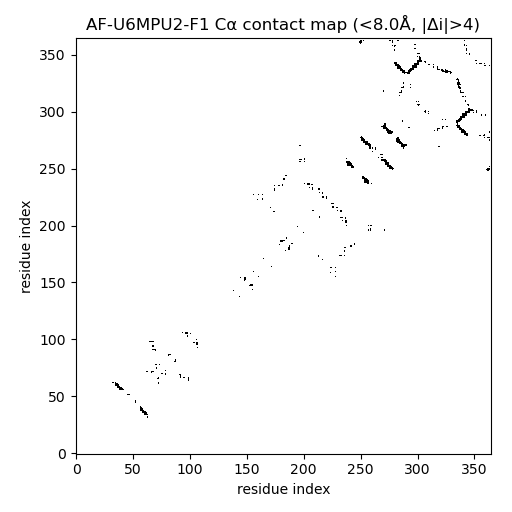12.614 -2.415 11.591 1.00 87.00 294 GLY A CA 1
ATOM 2331 C C . GLY A 1 294 ? 11.531 -3.125 12.379 1.00 87.00 294 GLY A C 1
ATOM 2332 O O . GLY A 1 294 ? 11.273 -4.307 12.179 1.00 87.00 294 GLY A O 1
ATOM 2333 N N . GLY A 1 295 ? 10.892 -2.395 13.290 1.00 87.75 295 GLY A N 1
ATOM 2334 C CA . GLY A 1 295 ? 9.789 -2.937 14.084 1.00 87.75 295 GLY A CA 1
ATOM 2335 C C . GLY A 1 295 ? 8.451 -2.896 13.344 1.00 87.75 295 GLY A C 1
ATOM 2336 O O . GLY A 1 295 ? 8.210 -1.998 12.533 1.00 87.75 295 GLY A O 1
ATOM 2337 N N . LEU A 1 296 ? 7.541 -3.787 13.723 1.00 88.31 296 LEU A N 1
ATOM 2338 C CA . LEU A 1 296 ? 6.140 -3.789 13.302 1.00 88.31 296 LEU A CA 1
ATOM 2339 C C . LEU A 1 296 ? 5.289 -2.954 14.272 1.00 88.31 296 LEU A C 1
ATOM 2341 O O . LEU A 1 296 ? 5.560 -2.921 15.471 1.00 88.31 296 LEU A O 1
ATOM 2345 N N . ARG A 1 297 ? 4.284 -2.240 13.767 1.00 91.69 297 ARG A N 1
ATOM 2346 C CA . ARG A 1 297 ? 3.287 -1.526 14.577 1.00 91.69 297 ARG A CA 1
ATOM 2347 C C . ARG A 1 297 ? 1.909 -2.070 14.245 1.00 91.69 297 ARG A C 1
ATOM 2349 O O . ARG A 1 297 ? 1.575 -2.174 13.077 1.00 91.69 297 ARG A O 1
ATOM 2356 N N . LEU A 1 298 ? 1.111 -2.365 15.260 1.00 91.88 298 LEU A N 1
ATOM 2357 C CA . LEU A 1 298 ? -0.295 -2.701 15.085 1.00 91.88 298 LEU A CA 1
ATOM 2358 C C . LEU A 1 298 ? -1.140 -1.486 15.471 1.00 91.88 298 LEU A C 1
ATOM 2360 O O . LEU A 1 298 ? -0.955 -0.916 16.546 1.00 91.88 298 LEU A O 1
ATOM 2364 N N . VAL A 1 299 ? -2.023 -1.070 14.570 1.00 93.06 299 VAL A N 1
ATOM 2365 C CA . VAL A 1 299 ? -2.929 0.066 14.722 1.00 93.06 299 VAL A CA 1
ATOM 2366 C C . VAL A 1 299 ? -4.342 -0.486 14.818 1.00 93.06 299 VAL A C 1
ATOM 2368 O O . VAL A 1 299 ? -4.846 -1.106 13.882 1.00 93.06 299 VAL A O 1
ATOM 2371 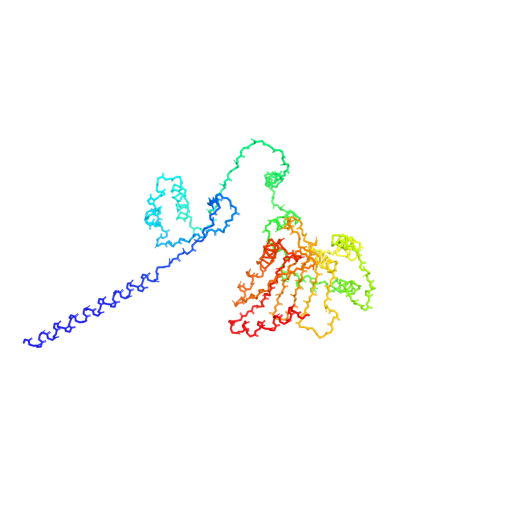N N . LYS A 1 300 ? -4.961 -0.267 15.975 1.00 91.31 300 LYS A N 1
ATOM 2372 C CA . LYS A 1 300 ? -6.355 -0.612 16.240 1.00 91.31 300 LYS A CA 1
ATOM 2373 C C . LYS A 1 300 ? -7.238 0.575 15.882 1.00 91.31 300 LYS A C 1
ATOM 2375 O O . LYS A 1 300 ? -6.846 1.724 16.102 1.00 91.31 300 LYS A O 1
ATOM 2380 N N . SER A 1 301 ? -8.426 0.298 15.365 1.00 87.12 301 SER A N 1
ATOM 2381 C CA . SER A 1 301 ? -9.361 1.322 14.915 1.00 87.12 301 SER A CA 1
ATOM 2382 C C . SER A 1 301 ? -10.764 0.990 15.401 1.00 87.12 301 SER A C 1
ATOM 2384 O O . SER A 1 301 ? -11.599 0.480 14.655 1.00 87.12 301 SER A O 1
ATOM 2386 N N . VAL A 1 302 ? -11.027 1.316 16.669 1.00 90.31 302 VAL A N 1
ATOM 2387 C CA . VAL A 1 302 ? -12.372 1.212 17.240 1.00 90.31 302 VAL A CA 1
ATOM 2388 C C . VAL A 1 302 ? -13.242 2.308 16.622 1.00 90.31 302 VAL A C 1
ATOM 2390 O O . VAL A 1 302 ? -13.048 3.499 16.867 1.00 90.31 302 VAL A O 1
ATOM 2393 N N . GLY A 1 303 ? -14.185 1.892 15.782 1.00 87.69 303 GLY A N 1
ATOM 2394 C CA . GLY A 1 303 ? -15.059 2.759 15.004 1.00 87.69 303 GLY A CA 1
ATOM 2395 C C . GLY A 1 303 ? -14.535 3.097 13.603 1.00 87.69 303 GLY A C 1
ATOM 2396 O O . GLY A 1 303 ? -13.356 3.375 13.372 1.00 87.69 303 GLY A O 1
ATOM 2397 N N . PHE A 1 304 ? -15.467 3.152 12.650 1.00 88.50 304 PHE A N 1
ATOM 2398 C CA . PHE A 1 304 ? -15.183 3.403 11.234 1.00 88.50 304 PHE A CA 1
ATOM 2399 C C . PHE A 1 304 ? -14.506 4.758 10.972 1.00 88.50 304 PHE A C 1
ATOM 2401 O O . PHE A 1 304 ? -13.582 4.848 10.169 1.00 88.50 304 PHE A O 1
ATOM 2408 N N . GLY A 1 305 ? -14.903 5.818 11.686 1.00 88.25 305 GLY A N 1
ATOM 2409 C CA . GLY A 1 305 ? -14.293 7.143 11.521 1.00 88.25 305 GLY A CA 1
ATOM 2410 C C . GLY A 1 305 ? -12.796 7.161 11.855 1.00 88.25 305 GLY A C 1
ATOM 2411 O O . GLY A 1 305 ? -12.009 7.770 11.130 1.00 88.25 305 GLY A O 1
ATOM 2412 N N . VAL A 1 306 ? -12.395 6.444 12.911 1.00 87.44 306 VAL A N 1
ATOM 2413 C CA . VAL A 1 306 ? -10.987 6.303 13.319 1.00 87.44 306 VAL A CA 1
ATOM 2414 C C . VAL A 1 306 ? -10.221 5.463 12.301 1.00 87.44 306 VAL A C 1
ATOM 2416 O O . VAL A 1 306 ? -9.107 5.821 11.921 1.00 87.44 306 VAL A O 1
ATOM 2419 N N . TYR A 1 307 ? -10.830 4.381 11.806 1.00 88.56 307 TYR A N 1
ATOM 2420 C CA . TYR A 1 307 ? -10.258 3.572 10.729 1.00 88.56 307 TYR A CA 1
ATOM 2421 C C . TYR A 1 307 ? -9.942 4.409 9.488 1.00 88.56 307 TYR A C 1
ATOM 2423 O O . TYR A 1 307 ? -8.809 4.389 9.017 1.00 88.56 307 TYR A O 1
ATOM 2431 N N . VAL A 1 308 ? -10.895 5.210 9.006 1.00 85.94 308 VAL A N 1
ATOM 2432 C CA . VAL A 1 308 ? -10.705 6.047 7.811 1.00 85.94 308 VAL A CA 1
ATOM 2433 C C . VAL A 1 308 ? -9.571 7.060 8.000 1.00 85.94 308 VAL A C 1
ATOM 2435 O O . VAL A 1 308 ? -8.799 7.300 7.072 1.00 85.94 308 VAL A O 1
ATOM 2438 N N . GLN A 1 309 ? -9.439 7.658 9.188 1.00 85.12 309 GLN A N 1
ATOM 2439 C CA . GLN A 1 309 ? -8.335 8.580 9.485 1.00 85.12 309 GLN A CA 1
ATOM 2440 C C . GLN A 1 309 ? -6.979 7.864 9.483 1.00 85.12 309 GLN A C 1
ATOM 2442 O O . GLN A 1 309 ? -6.037 8.343 8.850 1.00 85.12 309 GLN A O 1
ATOM 2447 N N . ASN A 1 310 ? -6.898 6.700 10.130 1.00 86.81 310 ASN A N 1
ATOM 2448 C CA . ASN A 1 310 ? -5.678 5.897 10.174 1.00 86.81 310 ASN A CA 1
ATOM 2449 C C . ASN A 1 310 ? -5.291 5.383 8.781 1.00 86.81 310 ASN A C 1
ATOM 2451 O O . ASN A 1 310 ? -4.127 5.474 8.403 1.00 86.81 310 ASN A O 1
ATOM 2455 N N . ALA A 1 311 ? -6.259 4.918 7.987 1.00 86.31 311 ALA A N 1
ATOM 2456 C CA . ALA A 1 311 ? -6.045 4.463 6.615 1.00 86.31 311 ALA A CA 1
ATOM 2457 C C . ALA A 1 311 ? -5.471 5.578 5.727 1.00 86.31 311 ALA A C 1
ATOM 2459 O O . ALA A 1 311 ? -4.504 5.351 5.003 1.00 86.31 311 ALA A O 1
ATOM 2460 N N . LYS A 1 312 ? -6.003 6.804 5.836 1.00 82.38 312 LYS A N 1
ATOM 2461 C CA . LYS A 1 312 ? -5.507 7.973 5.087 1.00 82.38 312 LYS A CA 1
ATOM 2462 C C . LYS A 1 312 ? -4.067 8.344 5.443 1.00 82.38 312 LYS A C 1
ATOM 2464 O O . LYS A 1 312 ? -3.311 8.733 4.562 1.00 82.38 312 LYS A O 1
ATOM 2469 N N . ALA A 1 313 ? -3.690 8.236 6.717 1.00 82.56 313 ALA A N 1
ATOM 2470 C CA . ALA A 1 313 ? -2.349 8.585 7.188 1.00 82.56 313 ALA A CA 1
ATOM 2471 C C . ALA A 1 313 ? -1.324 7.441 7.058 1.00 82.56 313 ALA A C 1
ATOM 2473 O O . ALA A 1 313 ? -0.124 7.681 7.208 1.00 82.56 313 ALA A O 1
ATOM 2474 N N . LEU A 1 314 ? -1.781 6.212 6.786 1.00 87.00 314 LEU A N 1
ATOM 2475 C CA . LEU A 1 314 ? -0.980 4.991 6.876 1.00 87.00 314 LEU A CA 1
ATOM 2476 C C . LEU A 1 314 ? 0.293 5.061 6.031 1.00 87.00 314 LEU A C 1
ATOM 2478 O O . LEU A 1 314 ? 1.385 4.823 6.545 1.00 87.00 314 LEU A O 1
ATOM 2482 N N . VAL A 1 315 ? 0.159 5.403 4.746 1.00 85.75 315 VAL A N 1
ATOM 2483 C CA . VAL A 1 315 ? 1.284 5.433 3.800 1.00 85.75 315 VAL A CA 1
ATOM 2484 C C . VAL A 1 315 ? 2.341 6.436 4.265 1.00 85.75 315 VAL A C 1
ATOM 2486 O O . VAL A 1 315 ? 3.482 6.048 4.513 1.00 85.75 315 VAL A O 1
ATOM 2489 N N . ASP A 1 316 ? 1.961 7.694 4.486 1.00 84.25 316 ASP A N 1
ATOM 2490 C CA . ASP A 1 316 ? 2.888 8.740 4.935 1.00 84.25 316 ASP A CA 1
ATOM 2491 C C . ASP A 1 316 ? 3.585 8.371 6.256 1.00 84.25 316 ASP A C 1
ATOM 2493 O O . ASP A 1 316 ? 4.789 8.592 6.432 1.00 84.25 316 ASP A O 1
ATOM 2497 N N . GLU A 1 317 ? 2.847 7.773 7.197 1.00 85.25 317 GLU A N 1
ATOM 2498 C CA . GLU A 1 317 ? 3.392 7.358 8.484 1.00 85.25 317 GLU A CA 1
ATOM 2499 C C . GLU A 1 317 ? 4.441 6.251 8.337 1.00 85.25 317 GLU A C 1
ATOM 2501 O O . GLU A 1 317 ? 5.549 6.389 8.870 1.00 85.25 317 GLU A O 1
ATOM 2506 N N . VAL A 1 318 ? 4.118 5.169 7.620 1.00 87.69 318 VAL A N 1
ATOM 2507 C CA . VAL A 1 318 ? 5.018 4.016 7.464 1.00 87.69 318 VAL A CA 1
ATOM 2508 C C . VAL A 1 318 ? 6.307 4.443 6.770 1.00 87.69 318 VAL A C 1
ATOM 2510 O O . VAL A 1 318 ? 7.393 4.089 7.232 1.00 87.69 318 VAL A O 1
ATOM 2513 N N . PHE A 1 319 ? 6.203 5.244 5.707 1.00 89.75 319 PHE A N 1
ATOM 2514 C CA . PHE A 1 319 ? 7.358 5.735 4.957 1.00 89.75 319 PHE A CA 1
ATOM 2515 C C . PHE A 1 319 ? 8.273 6.582 5.835 1.00 89.75 319 PHE A C 1
ATOM 2517 O O . PHE A 1 319 ? 9.467 6.296 5.950 1.00 89.75 319 PHE A O 1
ATOM 2524 N N . ARG A 1 320 ? 7.716 7.584 6.525 1.00 86.81 320 ARG A N 1
ATOM 2525 C CA . ARG A 1 320 ? 8.488 8.453 7.421 1.00 86.81 320 ARG A CA 1
ATOM 2526 C C . ARG A 1 320 ? 9.220 7.653 8.500 1.00 86.81 320 ARG A C 1
ATOM 2528 O O . ARG A 1 320 ? 10.384 7.930 8.796 1.00 86.81 320 ARG A O 1
ATOM 2535 N N . LEU A 1 321 ? 8.548 6.667 9.093 1.00 87.81 321 LEU A N 1
ATOM 2536 C CA . LEU A 1 321 ? 9.133 5.817 10.128 1.00 87.81 321 LEU A CA 1
ATOM 2537 C C . LEU A 1 321 ? 10.215 4.884 9.571 1.00 87.81 321 LEU A C 1
ATOM 2539 O O . LEU A 1 321 ? 11.246 4.726 10.222 1.00 87.81 321 LEU A O 1
ATOM 2543 N N . ALA A 1 322 ? 10.024 4.313 8.380 1.00 86.94 322 ALA A N 1
ATOM 2544 C CA . ALA A 1 322 ? 11.025 3.470 7.727 1.00 86.94 322 ALA A CA 1
ATOM 2545 C C . ALA A 1 322 ? 12.309 4.252 7.418 1.00 86.94 322 ALA A C 1
ATOM 2547 O O . ALA A 1 322 ? 13.398 3.800 7.768 1.00 86.94 322 ALA A O 1
ATOM 2548 N N . PHE A 1 323 ? 12.193 5.462 6.861 1.00 88.50 323 PHE A N 1
ATOM 2549 C CA . PHE A 1 323 ? 13.356 6.312 6.589 1.00 88.50 323 PHE A CA 1
ATOM 2550 C C . PHE A 1 323 ? 14.031 6.808 7.865 1.00 88.50 323 PHE A C 1
ATOM 2552 O O . PHE A 1 323 ? 15.255 6.796 7.956 1.00 88.50 323 PHE A O 1
ATOM 2559 N N . THR A 1 324 ? 13.262 7.155 8.900 1.00 88.69 324 THR A N 1
ATOM 2560 C CA . THR A 1 324 ? 13.842 7.483 10.212 1.00 88.69 324 THR A CA 1
ATOM 2561 C C . THR A 1 324 ? 14.628 6.294 10.766 1.00 88.69 324 THR A C 1
ATOM 2563 O O . THR A 1 324 ? 15.732 6.467 11.279 1.00 88.69 324 THR A O 1
ATOM 2566 N N . GLN A 1 325 ? 14.098 5.073 10.632 1.00 85.62 325 GLN A N 1
ATOM 2567 C CA . GLN A 1 325 ? 14.816 3.865 11.028 1.00 85.62 325 GLN A CA 1
ATOM 2568 C C . GLN A 1 325 ? 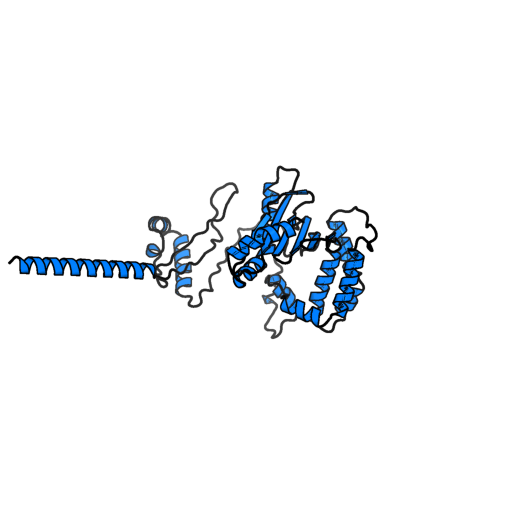16.074 3.647 10.181 1.00 85.62 325 GLN A C 1
ATOM 2570 O O . GLN A 1 325 ? 17.084 3.186 10.702 1.00 85.62 325 GLN A O 1
ATOM 2575 N N . HIS A 1 326 ? 16.041 4.013 8.902 1.00 89.50 326 HIS A N 1
ATOM 2576 C CA . HIS A 1 326 ? 17.193 3.907 8.016 1.00 89.50 326 HIS A CA 1
ATOM 2577 C C . HIS A 1 326 ? 18.335 4.824 8.453 1.00 89.50 326 HIS A C 1
ATOM 2579 O O . HIS A 1 326 ? 19.452 4.343 8.610 1.00 89.50 326 HIS A O 1
ATOM 2585 N N . PHE A 1 327 ? 18.049 6.091 8.763 1.00 88.25 327 PHE A N 1
ATOM 2586 C CA . PHE A 1 327 ? 19.057 7.025 9.278 1.00 88.25 327 PHE A CA 1
ATOM 2587 C C . PHE A 1 327 ? 19.590 6.626 10.661 1.00 88.25 327 PHE A C 1
ATOM 2589 O O . PHE A 1 327 ? 20.760 6.849 10.959 1.00 88.25 327 PHE A O 1
ATOM 2596 N N . LYS A 1 328 ? 18.763 5.983 11.497 1.00 87.44 328 LYS A N 1
ATOM 2597 C CA . LYS A 1 328 ? 19.218 5.395 12.769 1.00 87.44 328 LYS A CA 1
ATOM 2598 C C . LYS A 1 328 ? 20.152 4.200 12.573 1.00 87.44 328 LYS A C 1
ATOM 2600 O O . LYS A 1 328 ? 20.978 3.938 13.437 1.00 87.44 328 LYS A O 1
ATOM 2605 N N . ASN A 1 329 ? 20.028 3.479 11.461 1.00 84.25 329 ASN A N 1
ATOM 2606 C CA . ASN A 1 329 ? 20.853 2.314 11.144 1.00 84.25 329 ASN A CA 1
ATOM 2607 C C . ASN A 1 329 ? 22.142 2.678 10.383 1.00 84.25 329 ASN A C 1
ATOM 2609 O O . ASN A 1 329 ? 22.773 1.783 9.838 1.00 84.25 329 ASN A O 1
ATOM 2613 N N . LYS A 1 330 ? 22.534 3.961 10.334 1.00 82.38 330 LYS A N 1
ATOM 2614 C CA . LYS A 1 330 ? 23.683 4.447 9.544 1.00 82.38 330 LYS A CA 1
ATOM 2615 C C . LYS A 1 330 ? 25.003 3.701 9.804 1.00 82.38 330 LYS A C 1
ATOM 2617 O O . LYS A 1 330 ? 25.822 3.612 8.901 1.00 82.38 330 LYS A O 1
ATOM 2622 N N . ASP A 1 331 ? 25.182 3.156 11.007 1.00 85.81 331 ASP A N 1
ATOM 2623 C CA . ASP A 1 331 ? 26.413 2.481 11.438 1.00 85.81 331 ASP A CA 1
ATOM 2624 C C . ASP A 1 331 ? 26.334 0.945 11.297 1.00 85.81 331 ASP A C 1
ATOM 2626 O O . ASP A 1 331 ? 27.093 0.213 11.929 1.00 85.81 331 ASP A O 1
ATOM 2630 N N . LEU A 1 332 ? 25.379 0.426 10.517 1.00 81.12 332 LEU A N 1
ATOM 2631 C CA . LEU A 1 332 ? 25.120 -1.007 10.374 1.00 81.12 332 LEU A CA 1
ATOM 2632 C C . LEU A 1 332 ? 25.058 -1.434 8.913 1.00 81.12 332 LEU A C 1
ATOM 2634 O O . LEU A 1 332 ? 24.756 -0.645 8.025 1.00 81.12 332 LEU A O 1
ATOM 2638 N N . SER A 1 333 ? 25.283 -2.725 8.677 1.00 83.62 333 SER A N 1
ATOM 2639 C CA . SER A 1 333 ? 25.215 -3.331 7.343 1.00 83.62 333 SER A CA 1
ATOM 2640 C C . SER A 1 333 ? 23.793 -3.436 6.773 1.00 83.62 333 SER A C 1
ATOM 2642 O O . SER A 1 333 ? 23.630 -3.738 5.593 1.00 83.62 333 SER A O 1
ATOM 2644 N N . GLU A 1 334 ? 22.760 -3.190 7.585 1.00 86.12 334 GLU A N 1
ATOM 2645 C CA . GLU A 1 334 ? 21.348 -3.304 7.210 1.00 86.12 334 GLU A CA 1
ATOM 2646 C C . GLU A 1 334 ? 20.677 -1.927 7.153 1.00 86.12 334 GLU A C 1
ATOM 2648 O O . GLU A 1 334 ? 20.829 -1.107 8.061 1.00 86.12 334 GLU A O 1
ATOM 2653 N N . GLY A 1 335 ? 19.839 -1.676 6.146 1.00 87.19 335 GLY A N 1
ATOM 2654 C CA . GLY A 1 335 ? 19.059 -0.441 6.100 1.00 87.19 335 GLY A CA 1
ATOM 2655 C C . GLY A 1 335 ? 17.823 -0.469 7.003 1.00 87.19 335 GLY A C 1
ATOM 2656 O O . GLY A 1 335 ? 17.600 -1.376 7.805 1.00 87.19 335 GLY A O 1
ATOM 2657 N N . GLY A 1 336 ? 16.999 0.572 6.906 1.00 89.94 336 GLY A N 1
ATOM 2658 C CA . GLY A 1 336 ? 15.791 0.708 7.720 1.00 89.94 336 GLY A CA 1
ATOM 2659 C C . GLY A 1 336 ? 14.568 0.083 7.075 1.00 89.94 336 GLY A C 1
ATOM 2660 O O . GLY A 1 336 ? 14.410 0.103 5.853 1.00 89.94 336 GLY A O 1
ATOM 2661 N N . SER A 1 337 ? 13.672 -0.431 7.904 1.00 92.56 337 SER A N 1
ATOM 2662 C CA . SER A 1 337 ? 12.315 -0.761 7.501 1.00 92.56 337 SER A CA 1
ATOM 2663 C C . SER A 1 337 ? 11.295 -0.350 8.557 1.00 92.56 337 SER A C 1
ATOM 2665 O O . SER A 1 337 ? 11.627 0.013 9.690 1.00 92.56 337 SER A O 1
ATOM 2667 N N . LYS A 1 338 ? 10.021 -0.385 8.178 1.00 94.50 338 LYS A N 1
ATOM 2668 C CA . LYS A 1 338 ? 8.903 -0.289 9.112 1.00 94.50 338 LYS A CA 1
ATOM 2669 C C . LYS A 1 338 ? 7.710 -1.043 8.555 1.00 94.50 338 LYS A C 1
ATOM 2671 O O . LYS A 1 338 ? 7.336 -0.829 7.405 1.00 94.50 338 LYS A O 1
ATOM 2676 N N . GLY A 1 339 ? 7.111 -1.889 9.383 1.00 93.06 339 GLY A N 1
ATOM 2677 C CA . GLY A 1 339 ? 5.806 -2.472 9.106 1.00 93.06 339 GLY A CA 1
ATOM 2678 C C . GLY A 1 339 ? 4.718 -1.785 9.924 1.00 93.06 339 GLY A C 1
ATOM 2679 O O . GLY A 1 339 ? 4.944 -1.444 11.091 1.00 93.06 339 GLY A O 1
ATOM 2680 N N . VAL A 1 340 ? 3.533 -1.638 9.345 1.00 95.75 340 VAL A N 1
ATOM 2681 C CA . VAL A 1 340 ? 2.308 -1.281 10.058 1.00 95.75 340 VAL A CA 1
ATOM 2682 C C . VAL A 1 340 ? 1.183 -2.220 9.632 1.00 95.75 340 VAL A C 1
ATOM 2684 O O . VAL A 1 340 ? 0.979 -2.435 8.442 1.00 95.75 340 VAL A O 1
ATOM 2687 N N . ILE A 1 341 ? 0.463 -2.764 10.608 1.00 94.62 341 ILE A N 1
ATOM 2688 C CA . ILE A 1 341 ? -0.780 -3.518 10.449 1.00 94.62 341 ILE A CA 1
ATOM 2689 C C . ILE A 1 341 ? -1.905 -2.597 10.901 1.00 94.62 341 ILE A C 1
ATOM 2691 O O . ILE A 1 341 ? -1.949 -2.217 12.069 1.00 94.62 341 ILE A O 1
ATOM 2695 N N . LEU A 1 342 ? -2.801 -2.239 9.995 1.00 95.88 342 LEU A N 1
ATOM 2696 C CA . LEU A 1 342 ? -4.038 -1.535 10.290 1.00 95.88 342 LEU A CA 1
ATOM 2697 C C . LEU A 1 342 ? -5.159 -2.565 10.378 1.00 95.88 342 LEU A C 1
ATOM 2699 O O . LEU A 1 342 ? -5.535 -3.157 9.366 1.00 95.88 342 LEU A O 1
ATOM 2703 N N . LEU A 1 343 ? -5.690 -2.788 11.576 1.00 94.94 343 LEU A N 1
ATOM 2704 C CA . LEU A 1 343 ? -6.850 -3.657 11.707 1.00 94.94 343 LEU A CA 1
ATOM 2705 C C . LEU A 1 343 ? -8.076 -3.019 11.036 1.00 94.94 343 LEU A C 1
ATOM 2707 O O . LEU A 1 343 ? -8.214 -1.795 11.023 1.00 94.94 343 LEU A O 1
ATOM 2711 N N . ASN A 1 344 ? -8.982 -3.854 10.528 1.00 92.19 344 ASN A N 1
ATOM 2712 C CA . ASN A 1 344 ? -10.293 -3.418 10.032 1.00 92.19 344 ASN A CA 1
ATOM 2713 C C . ASN A 1 344 ? -11.083 -2.685 11.133 1.00 92.19 344 ASN A C 1
ATOM 2715 O O . ASN A 1 344 ? -10.717 -2.799 12.294 1.00 92.19 344 ASN A O 1
ATOM 2719 N N . PRO A 1 345 ? -12.144 -1.922 10.836 1.00 92.50 345 PRO A N 1
ATOM 2720 C CA . PRO A 1 345 ? -12.929 -1.266 11.881 1.00 92.50 345 PRO A CA 1
ATOM 2721 C C . PRO A 1 345 ? -13.464 -2.269 12.918 1.00 92.50 345 PRO A C 1
ATOM 2723 O O . PRO A 1 345 ? -14.070 -3.266 12.536 1.00 92.50 345 PRO A O 1
ATOM 2726 N N . GLN A 1 346 ? -13.269 -1.994 14.212 1.00 92.19 346 GLN A N 1
ATOM 2727 C CA . GLN A 1 346 ? -13.862 -2.772 15.314 1.00 92.19 346 GLN A CA 1
ATOM 2728 C C . GLN A 1 346 ? -14.983 -2.018 16.013 1.00 92.19 346 GLN A C 1
ATOM 2730 O O . GLN A 1 346 ? -15.026 -0.785 15.992 1.00 92.19 346 GLN A O 1
ATOM 2735 N N . HIS A 1 347 ? -15.835 -2.755 16.720 1.00 91.19 347 HIS A N 1
ATOM 2736 C CA . HIS A 1 347 ? -16.856 -2.183 17.590 1.00 91.19 347 HIS A CA 1
ATOM 2737 C C . HIS A 1 347 ? -16.334 -1.891 19.001 1.00 91.19 347 HIS A C 1
ATOM 2739 O O . HIS A 1 347 ? -16.816 -0.956 19.642 1.00 91.19 347 HIS A O 1
ATOM 2745 N N . SER A 1 348 ? -15.340 -2.645 19.480 1.00 93.88 348 SER A N 1
ATOM 2746 C CA . SER A 1 348 ? -14.762 -2.474 20.817 1.00 93.88 348 SER A CA 1
ATOM 2747 C C . SER A 1 348 ? -13.254 -2.736 20.862 1.00 93.88 348 SER A C 1
ATOM 2749 O O . SER A 1 348 ? -12.664 -3.339 19.963 1.00 93.88 348 SER A O 1
ATOM 2751 N N . GLU A 1 349 ? -12.618 -2.290 21.947 1.00 92.38 349 GLU A N 1
ATOM 2752 C CA . GLU A 1 349 ? -11.194 -2.545 22.200 1.00 92.38 349 GLU A CA 1
ATOM 2753 C C . GLU A 1 349 ? -10.912 -4.034 22.467 1.00 92.38 349 GLU A C 1
ATOM 2755 O O . GLU A 1 349 ? -9.856 -4.548 22.100 1.00 92.38 349 GLU A O 1
ATOM 2760 N N . GLU A 1 350 ? -11.869 -4.747 23.062 1.00 93.31 350 GLU A N 1
ATOM 2761 C CA . GLU A 1 350 ? -11.786 -6.187 23.330 1.00 93.31 350 GLU A CA 1
ATOM 2762 C C . GLU A 1 350 ? -11.737 -6.991 22.026 1.00 93.31 350 GLU A C 1
ATOM 2764 O O . GLU A 1 350 ? -10.885 -7.866 21.863 1.00 93.31 350 GLU A O 1
ATOM 2769 N N . GLU A 1 351 ? -12.591 -6.639 21.060 1.00 92.31 351 GLU A N 1
ATOM 2770 C CA . GLU A 1 351 ? -12.583 -7.229 19.721 1.00 92.31 351 GLU A CA 1
ATOM 2771 C C . GLU A 1 351 ? -11.248 -6.960 19.010 1.00 92.31 351 GLU A C 1
ATOM 2773 O O . GLU A 1 351 ? -10.624 -7.874 18.461 1.00 92.31 351 GLU A O 1
ATOM 2778 N N . ALA A 1 352 ? -10.749 -5.721 19.084 1.00 91.31 352 ALA A N 1
ATOM 2779 C CA . ALA A 1 352 ? -9.457 -5.358 18.509 1.00 91.31 352 ALA A CA 1
ATOM 2780 C C . ALA A 1 352 ? -8.302 -6.150 19.145 1.00 91.31 352 ALA A C 1
ATOM 2782 O O . ALA A 1 352 ? -7.379 -6.586 18.449 1.00 91.31 352 ALA A O 1
ATOM 2783 N N . GLN A 1 353 ? -8.352 -6.380 20.459 1.00 91.75 353 GLN A N 1
ATOM 2784 C CA . GLN A 1 353 ? -7.364 -7.182 21.173 1.00 91.75 353 GLN A CA 1
ATOM 2785 C C . GLN A 1 353 ? -7.412 -8.657 20.750 1.00 91.75 353 GLN A C 1
ATOM 2787 O O . GLN A 1 353 ? -6.355 -9.254 20.547 1.00 91.75 353 GLN A O 1
ATOM 2792 N N . ALA A 1 354 ? -8.604 -9.225 20.561 1.00 91.88 354 ALA A N 1
ATOM 2793 C CA . ALA A 1 354 ? -8.777 -10.608 20.120 1.00 91.88 354 ALA A CA 1
ATOM 2794 C C . ALA A 1 354 ? -8.290 -10.841 18.677 1.00 91.88 354 ALA A C 1
ATOM 2796 O O . ALA A 1 354 ? -7.695 -11.878 18.383 1.00 91.88 354 ALA A O 1
ATOM 2797 N N . LEU A 1 355 ? -8.487 -9.867 17.780 1.00 92.06 355 LEU A N 1
ATOM 2798 C CA . LEU A 1 355 ? -8.065 -9.957 16.375 1.00 92.06 355 LEU A CA 1
ATOM 2799 C C . LEU A 1 355 ? -6.570 -9.684 16.161 1.00 92.06 355 LEU A C 1
ATOM 2801 O O . LEU A 1 355 ? -6.002 -10.110 15.153 1.00 92.06 355 LEU A O 1
ATOM 2805 N N . SER A 1 356 ? -5.917 -8.996 17.101 1.00 91.38 356 SER A N 1
ATOM 2806 C CA . SER A 1 356 ? -4.520 -8.568 16.963 1.00 91.38 356 SER A CA 1
ATOM 2807 C C . SER A 1 356 ? -3.538 -9.718 16.657 1.00 91.38 356 SER A C 1
ATOM 2809 O O . SER A 1 356 ? -2.753 -9.575 15.716 1.00 91.38 356 SER A O 1
ATOM 2811 N N . PRO A 1 357 ? -3.572 -10.875 17.356 1.00 90.50 357 PRO A N 1
ATOM 2812 C CA . PRO A 1 357 ? -2.677 -11.997 17.059 1.00 90.50 357 PRO A CA 1
ATOM 2813 C C . PRO A 1 357 ? -2.925 -12.618 15.680 1.00 90.50 357 PRO A C 1
ATOM 2815 O O . PRO A 1 357 ? -1.976 -12.996 14.995 1.00 90.50 357 PRO A O 1
ATOM 2818 N N . VAL A 1 358 ? -4.190 -12.692 15.250 1.00 90.62 358 VAL A N 1
ATOM 2819 C CA . VAL A 1 358 ? -4.575 -13.248 13.943 1.00 90.62 358 VAL A CA 1
ATOM 2820 C C . VAL A 1 358 ? -4.053 -12.358 12.817 1.00 90.62 358 VAL A C 1
ATOM 2822 O O . VAL A 1 358 ? -3.440 -12.851 11.872 1.00 90.62 358 VAL A O 1
ATOM 2825 N N . ALA A 1 359 ? -4.232 -11.042 12.946 1.00 90.62 359 ALA A N 1
ATOM 2826 C CA . ALA A 1 359 ? -3.720 -10.072 11.987 1.00 90.62 359 ALA A CA 1
ATOM 2827 C C . ALA A 1 359 ? -2.186 -10.060 11.933 1.00 90.62 359 ALA A C 1
ATOM 2829 O O . ALA A 1 359 ? -1.608 -9.996 10.850 1.00 90.62 359 ALA A O 1
ATOM 2830 N N . PHE A 1 360 ? -1.522 -10.173 13.088 1.00 89.06 360 PHE A N 1
ATOM 2831 C CA . PHE A 1 360 ? -0.067 -10.298 13.156 1.00 89.06 360 PHE A CA 1
ATOM 2832 C C . PHE A 1 360 ? 0.424 -11.554 12.436 1.00 89.06 360 PHE A C 1
ATOM 2834 O O . PHE A 1 360 ? 1.314 -11.464 11.593 1.00 89.06 360 PHE A O 1
ATOM 2841 N N . LYS A 1 361 ? -0.189 -12.713 12.711 1.00 87.31 361 LYS A N 1
ATOM 2842 C CA . LYS A 1 361 ? 0.155 -13.972 12.042 1.00 87.31 361 LYS A CA 1
ATOM 2843 C C . LYS A 1 361 ? -0.018 -13.859 10.529 1.00 87.31 361 LYS A C 1
ATOM 2845 O O . LYS A 1 361 ? 0.887 -14.228 9.796 1.00 87.31 361 LYS A O 1
ATOM 2850 N N . ALA A 1 362 ? -1.133 -13.294 10.067 1.00 87.00 362 ALA A N 1
ATOM 2851 C CA . ALA A 1 362 ? -1.405 -13.119 8.641 1.00 87.00 362 ALA A CA 1
ATOM 2852 C C . ALA A 1 362 ? -0.438 -12.168 7.919 1.00 87.00 362 ALA A C 1
ATOM 2854 O O . ALA A 1 362 ? -0.329 -12.227 6.698 1.00 87.00 362 ALA A O 1
ATOM 2855 N N . PHE A 1 363 ? 0.230 -11.276 8.651 1.00 86.06 363 PHE A N 1
ATOM 2856 C CA . PHE A 1 363 ? 1.236 -10.377 8.095 1.00 86.06 363 PHE A CA 1
ATOM 2857 C C . PHE A 1 363 ? 2.620 -11.033 7.985 1.00 86.06 363 PHE A C 1
ATOM 2859 O O . PHE A 1 363 ? 3.405 -10.659 7.114 1.00 86.06 363 PHE A O 1
ATOM 2866 N N . VAL A 1 364 ? 2.935 -11.955 8.900 1.00 83.06 364 VAL A N 1
ATOM 2867 C CA . VAL A 1 364 ? 4.246 -12.617 8.990 1.00 83.06 364 VAL A CA 1
ATOM 2868 C C . VAL A 1 364 ? 4.308 -13.910 8.167 1.00 83.06 364 VAL A C 1
ATOM 2870 O O . VAL A 1 364 ? 5.378 -14.201 7.634 1.00 83.06 364 VAL A O 1
ATOM 2873 N N . ASP A 1 365 ? 3.196 -14.651 8.064 1.00 71.94 365 ASP A N 1
ATOM 2874 C CA . ASP A 1 365 ? 3.016 -15.776 7.122 1.00 71.94 365 ASP A CA 1
ATOM 2875 C C . ASP A 1 365 ? 3.138 -15.308 5.660 1.00 71.94 365 ASP A C 1
ATOM 2877 O O . ASP A 1 365 ? 3.800 -16.019 4.866 1.00 71.94 365 ASP A O 1
#

Solvent-accessible surface area (backbone atoms only — not comparable to full-atom values): 21706 Å² total; per-residue (Å²): 107,70,68,57,53,52,52,50,52,51,51,52,51,51,50,52,48,52,51,49,51,50,52,50,49,52,52,53,52,59,71,61,61,80,61,61,80,55,82,58,80,76,87,76,88,81,81,74,91,84,88,79,83,81,82,83,81,61,79,53,75,50,91,52,83,76,70,66,60,56,74,82,70,40,57,65,71,60,33,71,76,31,66,91,38,76,64,34,60,50,50,47,52,52,47,45,50,56,53,70,38,92,82,77,80,87,85,86,85,89,85,87,85,86,82,91,85,81,93,75,93,78,91,87,71,79,71,73,50,65,75,65,61,59,102,64,99,70,81,52,74,66,57,51,48,55,48,33,62,74,64,73,49,80,89,73,51,72,68,56,53,50,49,42,47,70,77,37,54,67,58,53,52,51,54,47,52,51,39,41,52,70,66,29,80,91,65,24,71,86,75,70,90,86,69,56,74,65,53,53,44,51,52,26,52,51,50,46,69,66,34,72,62,50,60,56,42,71,67,49,90,44,82,73,40,33,65,54,52,52,50,52,47,50,48,53,42,36,47,76,48,63,50,77,84,55,79,96,67,65,39,40,42,39,31,28,45,22,71,76,54,57,59,90,85,35,82,76,64,39,52,28,35,32,44,30,49,36,94,57,21,41,32,43,33,32,21,58,31,96,54,49,51,60,62,77,42,81,43,78,16,62,34,61,74,50,27,54,53,50,62,72,44,42,64,66,51,36,48,55,48,9,52,54,38,25,66,73,28,70,93,50,99,37,32,2,13,17,34,37,35,39,37,50,64,26,94,39,69,67,58,42,60,67,45,45,62,58,40,51,48,26,70,73,107